Protein AF-A0AA35RDL4-F1 (afdb_monomer_lite)

Structure (mmCIF, N/CA/C/O backbone):
data_AF-A0AA35RDL4-F1
#
_entry.id   AF-A0AA35RDL4-F1
#
loop_
_atom_site.group_PDB
_atom_site.id
_atom_site.type_symbol
_atom_site.label_atom_id
_atom_site.label_alt_id
_atom_site.label_comp_id
_atom_site.label_asym_id
_atom_site.label_entity_id
_atom_site.label_seq_id
_atom_site.pdbx_PDB_ins_code
_atom_site.Cartn_x
_atom_site.Cartn_y
_atom_site.Cartn_z
_atom_site.occupancy
_atom_site.B_iso_or_equiv
_atom_site.auth_seq_id
_atom_site.auth_comp_id
_atom_site.auth_asym_id
_atom_site.auth_atom_id
_atom_site.pdbx_PDB_model_num
ATOM 1 N N . MET A 1 1 ? 29.443 -32.464 32.049 1.00 46.62 1 MET A N 1
ATOM 2 C CA . MET A 1 1 ? 29.591 -31.777 30.751 1.00 46.62 1 MET A CA 1
ATOM 3 C C . MET A 1 1 ? 29.000 -30.396 30.930 1.00 46.62 1 MET A C 1
ATOM 5 O O . MET A 1 1 ? 27.786 -30.256 30.957 1.00 46.62 1 MET A O 1
ATOM 9 N N . SER A 1 2 ? 29.869 -29.435 31.228 1.00 45.34 2 SER A N 1
ATOM 10 C CA . SER A 1 2 ? 29.522 -28.032 31.437 1.00 45.34 2 SER A CA 1
ATOM 11 C C . SER A 1 2 ? 29.107 -27.419 30.102 1.00 45.34 2 SER A C 1
ATOM 13 O O . SER A 1 2 ? 29.831 -27.572 29.121 1.00 45.34 2 SER A O 1
ATOM 15 N N . GLY A 1 3 ? 27.938 -26.786 30.059 1.00 47.56 3 GLY A N 1
ATOM 16 C CA . GLY A 1 3 ? 27.455 -26.039 28.904 1.00 47.56 3 GLY A CA 1
ATOM 17 C C . GLY A 1 3 ? 27.258 -24.585 29.302 1.00 47.56 3 GLY A C 1
ATOM 18 O O . GLY A 1 3 ? 26.270 -24.259 29.954 1.00 47.56 3 GLY A O 1
ATOM 19 N N . ASP A 1 4 ? 28.225 -23.749 28.940 1.00 42.53 4 ASP A N 1
ATOM 20 C CA . ASP A 1 4 ? 28.155 -22.292 28.995 1.00 42.53 4 ASP A CA 1
ATOM 21 C C . ASP A 1 4 ? 26.998 -21.788 28.118 1.00 42.53 4 ASP A C 1
ATOM 23 O O . ASP A 1 4 ? 26.968 -22.015 26.907 1.00 42.53 4 ASP A O 1
ATOM 27 N N . VAL A 1 5 ? 26.037 -21.091 28.729 1.00 51.12 5 VAL A N 1
ATOM 28 C CA . VAL A 1 5 ? 25.015 -20.326 28.008 1.00 51.12 5 VAL A CA 1
ATOM 29 C C . VAL A 1 5 ? 25.608 -18.952 27.726 1.00 51.12 5 VAL A C 1
ATOM 31 O O . VAL A 1 5 ? 25.698 -18.105 28.612 1.00 51.12 5 VAL A O 1
ATOM 34 N N . ALA A 1 6 ? 26.043 -18.753 26.483 1.00 47.12 6 ALA A N 1
ATOM 35 C CA . ALA A 1 6 ? 26.527 -17.472 25.997 1.00 47.12 6 ALA A CA 1
ATOM 36 C C . ALA A 1 6 ? 25.430 -16.400 26.134 1.00 47.12 6 ALA A C 1
ATOM 38 O O . ALA A 1 6 ? 24.366 -16.487 25.517 1.00 47.12 6 ALA A O 1
ATOM 39 N N . ALA A 1 7 ? 25.705 -15.386 26.951 1.00 46.41 7 ALA A N 1
ATOM 40 C CA . ALA A 1 7 ? 24.907 -14.175 27.043 1.00 46.41 7 ALA A CA 1
ATOM 41 C C . ALA A 1 7 ? 24.990 -13.406 25.713 1.00 46.41 7 ALA A C 1
ATOM 43 O O . ALA A 1 7 ? 26.078 -13.055 25.259 1.00 46.41 7 ALA A O 1
ATOM 44 N N . SER A 1 8 ? 23.840 -13.153 25.082 1.00 51.31 8 SER A N 1
ATOM 45 C CA . SER A 1 8 ? 23.750 -12.223 23.950 1.00 51.31 8 SER A CA 1
ATOM 46 C C . SER A 1 8 ? 23.868 -10.776 24.445 1.00 51.31 8 SER A C 1
ATOM 48 O O . SER A 1 8 ? 23.296 -10.458 25.492 1.00 51.31 8 SER A O 1
ATOM 50 N N . PRO A 1 9 ? 24.591 -9.899 23.726 1.00 44.22 9 PRO A N 1
ATOM 51 C CA . PRO A 1 9 ? 24.803 -8.523 24.147 1.00 44.22 9 PRO A CA 1
ATOM 52 C C . PRO A 1 9 ? 23.525 -7.695 23.976 1.00 44.22 9 PRO A C 1
ATOM 54 O O . PRO A 1 9 ? 22.796 -7.838 22.995 1.00 44.22 9 PRO A O 1
ATOM 57 N N . ALA A 1 10 ? 23.265 -6.837 24.961 1.00 46.94 10 ALA A N 1
ATOM 58 C CA . ALA A 1 10 ? 22.200 -5.849 24.927 1.00 46.94 10 ALA A CA 1
ATOM 59 C C . ALA A 1 10 ? 22.469 -4.834 23.806 1.00 46.94 10 ALA A C 1
ATOM 61 O O . ALA A 1 10 ? 23.533 -4.219 23.768 1.00 46.94 10 ALA A O 1
ATOM 62 N N . GLU A 1 11 ? 21.513 -4.671 22.894 1.00 47.84 11 GLU A N 1
ATOM 63 C CA . GLU A 1 11 ? 21.528 -3.577 21.926 1.00 47.84 11 GLU A CA 1
ATOM 64 C C . GLU A 1 11 ? 21.117 -2.282 22.639 1.00 47.84 11 GLU A C 1
ATOM 66 O O . GLU A 1 11 ? 19.964 -2.116 23.048 1.00 47.84 11 GLU A O 1
ATOM 71 N N . ASP A 1 12 ? 22.080 -1.376 22.806 1.00 45.50 12 ASP A N 1
ATOM 72 C CA . ASP A 1 12 ? 21.865 -0.007 23.268 1.00 45.50 12 ASP A CA 1
ATOM 73 C C . ASP A 1 12 ? 20.993 0.752 22.253 1.00 45.50 12 ASP A C 1
ATOM 75 O O . ASP A 1 12 ? 21.437 1.130 21.168 1.00 45.50 12 ASP A O 1
ATOM 79 N N . GLN A 1 13 ? 19.727 0.993 22.603 1.00 46.44 13 GLN A N 1
ATOM 80 C CA . GLN A 1 13 ? 18.902 1.973 21.899 1.00 46.44 13 GLN A CA 1
ATOM 81 C C . GLN A 1 13 ? 19.314 3.379 22.342 1.00 46.44 13 GLN A C 1
ATOM 83 O O . GLN A 1 13 ? 18.980 3.814 23.447 1.00 46.44 13 GLN A O 1
ATOM 88 N N . GLU A 1 14 ? 20.000 4.116 21.468 1.00 49.41 14 GLU A N 1
ATOM 89 C CA . GLU A 1 14 ? 20.221 5.546 21.675 1.00 49.41 14 GLU A CA 1
ATOM 90 C C . GLU A 1 14 ? 18.873 6.299 21.721 1.00 49.41 14 GLU A C 1
ATOM 92 O O . GLU A 1 14 ? 18.032 6.146 20.826 1.00 49.41 14 GLU A O 1
ATOM 97 N N . PRO A 1 15 ? 18.621 7.136 22.745 1.00 44.09 15 PRO A N 1
ATOM 98 C CA . PRO A 1 15 ? 17.391 7.907 22.821 1.00 44.09 15 PRO A CA 1
ATOM 99 C C . PRO A 1 15 ? 17.392 9.042 21.788 1.00 44.09 15 PRO A C 1
ATOM 101 O O . PRO A 1 15 ? 18.230 9.942 21.822 1.00 44.09 15 PRO A O 1
ATOM 104 N N . PHE A 1 16 ? 16.392 9.034 20.903 1.00 47.38 16 PHE A N 1
ATOM 105 C CA . PHE A 1 16 ? 16.162 10.087 19.909 1.00 47.38 16 PHE A CA 1
ATOM 106 C C . PHE A 1 16 ? 16.107 11.496 20.540 1.00 47.38 16 PHE A C 1
ATOM 108 O O . PHE A 1 16 ? 15.493 11.678 21.602 1.00 47.38 16 PHE A O 1
ATOM 115 N N . PRO A 1 17 ? 16.676 12.527 19.882 1.00 45.94 17 PRO A N 1
ATOM 116 C CA . PRO A 1 17 ? 16.721 13.875 20.430 1.00 45.94 17 PRO A CA 1
ATOM 117 C C . PRO A 1 17 ? 15.312 14.466 20.587 1.00 45.94 17 PRO A C 1
ATOM 119 O O . PRO A 1 17 ? 14.513 14.538 19.651 1.00 45.94 17 PRO A O 1
ATOM 122 N N . LYS A 1 18 ? 15.013 14.913 21.811 1.00 50.94 18 LYS A N 1
ATOM 123 C CA . LYS A 1 18 ? 13.767 15.592 22.187 1.00 50.94 18 LYS A CA 1
ATOM 124 C C . LYS A 1 18 ? 13.643 16.909 21.410 1.00 50.94 18 LYS A C 1
ATOM 126 O O . LYS A 1 18 ? 14.492 17.787 21.551 1.00 50.94 18 LYS A O 1
ATOM 131 N N . ARG A 1 19 ? 12.561 17.087 20.638 1.00 54.09 19 ARG A N 1
ATOM 132 C CA . ARG A 1 19 ? 12.201 18.401 20.071 1.00 54.09 19 ARG A CA 1
ATOM 133 C C . ARG A 1 19 ? 12.018 19.412 21.206 1.00 54.09 19 ARG A C 1
ATOM 135 O O . ARG A 1 19 ? 11.283 19.170 22.162 1.00 54.09 19 ARG A O 1
ATOM 142 N N . GLN A 1 20 ? 12.699 20.542 21.065 1.00 36.91 20 GLN A N 1
ATOM 143 C CA . GLN A 1 20 ? 12.705 21.668 21.989 1.00 36.91 20 GLN A CA 1
ATOM 144 C C . GLN A 1 20 ? 11.286 22.247 22.124 1.00 36.91 20 GLN A C 1
ATOM 146 O O . GLN A 1 20 ? 10.667 22.643 21.135 1.00 36.91 20 GLN A O 1
ATOM 151 N N . LYS A 1 21 ? 10.748 22.260 23.348 1.00 46.06 21 LYS A N 1
ATOM 152 C CA . LYS A 1 21 ? 9.443 22.851 23.658 1.00 46.06 21 LYS A CA 1
ATOM 153 C C . LYS A 1 21 ? 9.635 24.338 23.942 1.00 46.06 21 LYS A C 1
ATOM 155 O O . LYS A 1 21 ? 10.179 24.699 24.981 1.00 46.06 21 LYS A O 1
ATOM 160 N N . LEU A 1 22 ? 9.195 25.189 23.019 1.00 34.94 22 LEU A N 1
ATOM 161 C CA . LEU A 1 22 ? 9.003 26.611 23.279 1.00 34.94 22 LEU A CA 1
ATOM 162 C C . LEU A 1 22 ? 7.563 26.801 23.766 1.00 34.94 22 LEU A C 1
ATOM 164 O O . LEU A 1 22 ? 6.632 26.468 23.038 1.00 34.94 22 LEU A O 1
ATOM 168 N N . CYS A 1 23 ? 7.416 27.217 25.024 1.00 32.53 23 CYS A N 1
ATOM 169 C CA . CYS A 1 23 ? 6.428 28.168 25.553 1.00 32.53 23 CYS A CA 1
ATOM 170 C C . CYS A 1 23 ? 6.358 28.009 27.079 1.00 32.53 23 CYS A C 1
ATOM 172 O O . CYS A 1 23 ? 6.111 26.934 27.624 1.00 32.53 23 CYS A O 1
ATOM 174 N N . SER A 1 24 ? 6.659 29.119 27.736 1.00 36.03 24 SER A N 1
ATOM 175 C CA . SER A 1 24 ? 6.847 29.349 29.161 1.00 36.03 24 SER A CA 1
ATOM 176 C C . SER A 1 24 ? 5.541 29.397 29.962 1.00 36.03 24 SER A C 1
ATOM 178 O O . SER A 1 24 ? 4.609 30.075 29.551 1.00 36.03 24 SER A O 1
ATOM 180 N N . GLY A 1 25 ? 5.563 28.770 31.145 1.00 31.67 25 GLY A N 1
ATOM 181 C CA . GLY A 1 25 ? 5.053 29.293 32.426 1.00 31.67 25 GLY A CA 1
ATOM 182 C C . GLY A 1 25 ? 3.551 29.559 32.612 1.00 31.67 25 GLY A C 1
ATOM 183 O O . GLY A 1 25 ? 3.006 30.485 32.026 1.00 31.67 25 GLY A O 1
ATOM 184 N N . GLY A 1 26 ? 2.934 28.859 33.576 1.00 29.92 26 GLY A N 1
ATOM 185 C CA . GLY A 1 26 ? 1.653 29.274 34.166 1.00 29.92 26 GLY A CA 1
ATOM 186 C C . GLY A 1 26 ? 0.958 28.246 35.071 1.00 29.92 26 GLY A C 1
ATOM 187 O O . GLY A 1 26 ? 0.033 27.598 34.611 1.00 29.92 26 GLY A O 1
ATOM 188 N N . LYS A 1 27 ? 1.447 28.137 36.318 1.00 29.45 27 LYS A N 1
ATOM 189 C CA . LYS A 1 27 ? 0.859 27.696 37.615 1.00 29.45 27 LYS A CA 1
ATOM 190 C C . LYS A 1 27 ? -0.255 26.623 37.719 1.00 29.45 27 LYS A C 1
ATOM 192 O O . LYS A 1 27 ? -1.304 26.70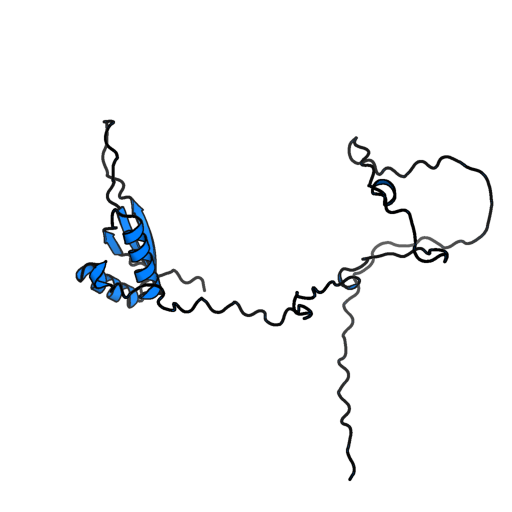4 37.094 1.00 29.45 27 LYS A O 1
ATOM 197 N N . GLU A 1 28 ? -0.014 25.709 38.668 1.00 31.28 28 GLU A N 1
ATOM 198 C CA . GLU A 1 28 ? -0.971 24.846 39.383 1.00 31.28 28 GLU A CA 1
ATOM 199 C C . GLU A 1 28 ? -2.065 25.645 40.114 1.00 31.28 28 GLU A C 1
ATOM 201 O O . GLU A 1 28 ? -1.800 26.766 40.539 1.00 31.28 28 GLU A O 1
ATOM 206 N N . GLU A 1 29 ? -3.235 25.028 40.327 1.00 29.98 29 GLU A N 1
ATOM 207 C CA . GLU A 1 29 ? -4.000 25.051 41.589 1.00 29.98 29 GLU A CA 1
ATOM 208 C C . GLU A 1 29 ? -5.095 23.967 41.566 1.00 29.98 29 GLU A C 1
ATOM 210 O O . GLU A 1 29 ? -5.563 23.529 40.513 1.00 29.98 29 GLU A O 1
ATOM 215 N N . ALA A 1 30 ? -5.431 23.489 42.760 1.00 28.84 30 ALA A N 1
ATOM 216 C CA . ALA A 1 30 ? -6.210 22.296 43.039 1.00 28.84 30 ALA A CA 1
ATOM 217 C C . ALA A 1 30 ? -7.667 22.601 43.446 1.00 28.84 30 ALA A C 1
ATOM 219 O O . ALA A 1 30 ? -7.997 23.702 43.869 1.00 28.84 30 ALA A O 1
ATOM 220 N N . ALA A 1 31 ? -8.460 21.523 43.461 1.00 28.52 31 ALA A N 1
ATOM 221 C CA . ALA A 1 31 ? -9.513 21.209 44.434 1.00 28.52 31 ALA A CA 1
ATOM 222 C C . ALA A 1 31 ? -11.010 21.443 44.082 1.00 28.52 31 ALA A C 1
ATOM 224 O O . ALA A 1 31 ? -11.508 22.552 43.939 1.00 28.52 31 ALA A O 1
ATOM 225 N N . THR A 1 32 ? -11.731 20.321 44.227 1.00 25.27 32 THR A N 1
ATOM 226 C CA . THR A 1 32 ? -13.053 20.120 44.866 1.00 25.27 32 THR A CA 1
ATOM 227 C C . THR A 1 32 ? -14.379 20.266 44.105 1.00 25.27 32 THR A C 1
ATOM 229 O O . THR A 1 32 ? -14.603 21.108 43.248 1.00 25.27 32 THR A O 1
ATOM 232 N N . SER A 1 33 ? -15.259 19.352 44.522 1.00 36.41 33 SER A N 1
ATOM 233 C CA . SER A 1 33 ? -16.613 18.976 44.122 1.00 36.41 33 SER A CA 1
ATOM 234 C C . SER A 1 33 ? -17.686 20.066 44.147 1.00 36.41 33 SER A C 1
ATOM 236 O O . SER A 1 33 ? -17.735 20.875 45.070 1.00 36.41 33 SER A O 1
ATOM 238 N N . GLY A 1 34 ? -18.679 19.915 43.267 1.00 29.48 34 GLY A N 1
ATOM 239 C CA . GLY A 1 34 ? -20.001 20.519 43.419 1.00 29.48 34 GLY A CA 1
ATOM 240 C C . GLY A 1 34 ? -20.999 19.947 42.413 1.00 29.48 34 GLY A C 1
ATOM 241 O O . GLY A 1 34 ? -20.799 20.051 41.209 1.00 29.48 34 GLY A O 1
ATOM 242 N N . ALA A 1 35 ? -22.065 19.326 42.913 1.00 33.22 35 ALA A N 1
ATOM 243 C CA . ALA A 1 35 ? -23.210 18.882 42.128 1.00 33.22 35 ALA A CA 1
ATOM 244 C C . ALA A 1 35 ? -24.147 20.059 41.812 1.00 33.22 35 ALA A C 1
ATOM 246 O O . ALA A 1 35 ? -24.528 20.778 42.736 1.00 33.22 35 ALA A O 1
ATOM 247 N N . ARG A 1 36 ? -24.597 20.199 40.555 1.00 33.25 36 ARG A N 1
ATOM 248 C CA . ARG A 1 36 ? -25.951 20.680 40.217 1.00 33.25 36 ARG A CA 1
ATOM 249 C C . ARG A 1 36 ? -26.265 20.597 38.718 1.00 33.25 36 ARG A C 1
ATOM 251 O O . ARG A 1 36 ? -25.486 21.070 37.906 1.00 33.25 36 ARG A O 1
ATOM 258 N N . THR A 1 37 ? -27.470 20.082 38.469 1.00 27.81 37 THR A N 1
ATOM 259 C CA . THR A 1 37 ? -28.476 20.467 37.462 1.00 27.81 37 THR A CA 1
ATOM 260 C C . THR A 1 37 ? -28.126 20.413 35.975 1.00 27.81 37 THR A C 1
ATOM 262 O O . THR A 1 37 ? -27.171 21.012 35.500 1.00 27.81 37 THR A O 1
ATOM 265 N N . GLU A 1 38 ? -29.013 19.735 35.245 1.00 45.94 38 GLU A N 1
ATOM 266 C CA . GLU A 1 38 ? -29.121 19.724 33.791 1.00 45.94 38 GLU A CA 1
ATOM 267 C C . GLU A 1 38 ? -29.091 21.137 33.199 1.00 45.94 38 GLU A C 1
ATOM 269 O O . GLU A 1 38 ? -30.021 21.920 33.373 1.00 45.94 38 GLU A O 1
ATOM 274 N N . GLU A 1 39 ? -28.035 21.424 32.447 1.00 33.00 39 GLU A N 1
ATOM 275 C CA . GLU A 1 39 ? -27.981 22.505 31.475 1.00 33.00 39 GLU A CA 1
ATOM 276 C C . GLU A 1 39 ? -27.521 21.899 30.147 1.00 33.00 39 GLU A C 1
ATOM 278 O O . GLU A 1 39 ? -26.559 21.131 30.060 1.00 33.00 39 GLU A O 1
ATOM 283 N N . LYS A 1 40 ? -28.292 22.206 29.108 1.00 41.41 40 LYS A N 1
ATOM 284 C CA . LYS A 1 40 ? -28.170 21.726 27.735 1.00 41.41 40 LYS A CA 1
ATOM 285 C C . LYS A 1 40 ? -26.838 22.217 27.149 1.00 41.41 40 LYS A C 1
ATOM 287 O O . LYS A 1 40 ? -26.754 23.329 26.643 1.00 41.41 40 LYS A O 1
ATOM 292 N N . GLY A 1 41 ? -25.796 21.395 27.275 1.00 31.34 41 GLY A N 1
ATOM 293 C CA . GLY A 1 41 ? -24.427 21.723 26.879 1.00 31.34 41 GLY A CA 1
ATOM 294 C C . GLY A 1 41 ? -24.263 21.836 25.367 1.00 31.34 41 GLY A C 1
ATOM 295 O O . GLY A 1 41 ? -24.185 20.831 24.659 1.00 31.34 41 GLY A O 1
ATOM 296 N N . ASP A 1 42 ? -24.206 23.078 24.901 1.00 39.00 42 ASP A N 1
ATOM 297 C CA . ASP A 1 42 ? -23.785 23.468 23.563 1.00 39.00 42 ASP A CA 1
ATOM 298 C C . ASP A 1 42 ? -22.337 23.001 23.320 1.00 39.00 42 ASP A C 1
ATOM 300 O O . ASP A 1 42 ? -21.425 23.256 24.109 1.00 39.00 42 ASP A O 1
ATOM 304 N N . THR A 1 43 ? -22.128 22.243 22.247 1.00 48.81 43 THR A N 1
ATOM 305 C CA . THR A 1 43 ? -20.814 21.711 21.858 1.00 48.81 43 THR A CA 1
ATOM 306 C C . THR A 1 43 ? -19.903 22.837 21.359 1.00 48.81 43 THR A C 1
ATOM 308 O O . THR A 1 43 ? -20.399 23.714 20.649 1.00 48.81 43 THR A O 1
ATOM 311 N N . PRO A 1 44 ? -18.574 22.813 21.600 1.00 44.47 44 PRO A N 1
ATOM 312 C CA . PRO A 1 44 ? -17.668 23.802 21.025 1.00 44.47 44 PRO A CA 1
ATOM 313 C C . PRO A 1 44 ? -17.542 23.562 19.515 1.00 44.47 44 PRO A C 1
ATOM 315 O O . PRO A 1 44 ? -16.696 22.808 19.040 1.00 44.47 44 PRO A O 1
ATOM 318 N N . SER A 1 45 ? -18.424 24.200 18.749 1.00 46.66 45 SER A N 1
ATOM 319 C CA . SER A 1 45 ? -18.334 24.287 17.299 1.00 46.66 45 SER A CA 1
ATOM 320 C C . SER A 1 45 ? -17.150 25.188 16.953 1.00 46.66 45 SER A C 1
ATOM 322 O O . SER A 1 45 ? -17.245 26.413 17.029 1.00 46.66 45 SER A O 1
ATOM 324 N N . THR A 1 46 ? -16.010 24.601 16.588 1.00 47.84 46 THR A N 1
ATOM 325 C CA . THR A 1 46 ? -14.911 25.352 15.971 1.00 47.84 46 THR A CA 1
ATOM 326 C C . THR A 1 46 ? -15.382 25.843 14.601 1.00 47.84 46 THR A C 1
ATOM 328 O O . THR A 1 46 ? -15.411 25.097 13.627 1.00 47.84 46 THR A O 1
ATOM 331 N N . MET A 1 47 ? -15.818 27.102 14.551 1.00 48.06 47 MET A N 1
ATOM 332 C CA . MET A 1 47 ? -16.295 27.781 13.348 1.00 48.06 47 MET A CA 1
ATOM 333 C C . MET A 1 47 ? -15.141 28.002 12.361 1.00 48.06 47 MET A C 1
ATOM 335 O O . MET A 1 47 ? -14.337 28.917 12.524 1.00 48.06 47 MET A O 1
ATOM 339 N N . LEU A 1 48 ? -15.098 27.199 11.300 1.00 52.41 48 LEU A N 1
ATOM 340 C CA . LEU A 1 48 ? -14.373 27.491 10.064 1.00 52.41 48 LEU A CA 1
ATOM 341 C C . LEU A 1 48 ? -15.411 27.565 8.937 1.00 52.41 48 LEU A C 1
ATOM 343 O O . LEU A 1 48 ? -15.845 26.547 8.415 1.00 52.41 48 LEU A O 1
ATOM 347 N N . GLY A 1 49 ? -15.846 28.786 8.605 1.00 47.72 49 GLY A N 1
ATOM 348 C CA . GLY A 1 49 ? -16.617 29.076 7.390 1.00 47.72 49 GLY A CA 1
ATOM 349 C C . GLY A 1 49 ? -18.024 28.470 7.308 1.00 47.72 49 GLY A C 1
ATOM 350 O O . GLY A 1 49 ? -18.278 27.643 6.443 1.00 47.72 49 GLY A O 1
ATOM 351 N N . GLY A 1 50 ? -18.957 28.924 8.154 1.00 51.91 50 GLY A N 1
ATOM 352 C CA . GLY A 1 50 ? -20.408 28.901 7.875 1.00 51.91 50 GLY A CA 1
ATOM 353 C C . GLY A 1 50 ? -21.123 27.544 7.772 1.00 51.91 50 GLY A C 1
ATOM 354 O O . GLY A 1 50 ? -22.348 27.523 7.695 1.00 51.91 50 GLY A O 1
ATOM 355 N N . LEU A 1 51 ? -20.410 26.421 7.818 1.00 51.34 51 LEU A N 1
ATOM 356 C CA . LEU A 1 51 ? -20.982 25.081 7.879 1.00 51.34 51 LEU A CA 1
ATOM 357 C C . LEU A 1 51 ? -20.630 24.461 9.229 1.00 51.34 51 LEU A C 1
ATOM 359 O O . LEU A 1 51 ? -19.468 24.193 9.530 1.00 51.34 51 LEU A O 1
ATOM 363 N N . VAL A 1 52 ? -21.650 24.219 10.052 1.00 58.94 52 VAL A N 1
ATOM 364 C CA . VAL A 1 52 ? -21.516 23.370 11.238 1.00 58.94 52 VAL A CA 1
ATOM 365 C C . VAL A 1 52 ? -21.362 21.935 10.737 1.00 58.94 52 VAL A C 1
ATOM 367 O O . VAL A 1 52 ? -22.347 21.225 10.534 1.00 58.94 52 VAL A O 1
ATOM 370 N N . CYS A 1 53 ? -20.125 21.504 10.499 1.00 55.06 53 CYS A N 1
ATOM 371 C CA . CYS A 1 53 ? -19.829 20.094 10.279 1.00 55.06 53 CYS A CA 1
ATOM 372 C C . CYS A 1 53 ? -20.001 19.369 11.613 1.00 55.06 53 CYS A C 1
ATOM 374 O O . CYS A 1 53 ? -19.081 19.285 12.424 1.00 55.06 53 CYS A O 1
ATOM 376 N N . LYS A 1 54 ? -21.214 18.868 11.859 1.00 76.62 54 LYS A N 1
ATOM 377 C CA . LYS A 1 54 ? -21.445 17.890 12.920 1.00 76.62 54 LYS A CA 1
ATOM 378 C C . LYS A 1 54 ? -20.565 16.679 12.616 1.00 76.62 54 LYS A C 1
ATOM 380 O O . LYS A 1 54 ? -20.768 16.002 11.612 1.00 76.62 54 LYS A O 1
ATOM 385 N N . PHE A 1 55 ? -19.572 16.436 13.461 1.00 84.81 55 PHE A N 1
ATOM 386 C CA . PHE A 1 55 ? -18.817 15.191 13.423 1.00 84.81 55 PHE A CA 1
ATOM 387 C C . PHE A 1 55 ? -19.756 14.039 13.789 1.00 84.81 55 PHE A C 1
ATOM 389 O O . PHE A 1 55 ? -20.515 14.155 14.754 1.00 84.81 55 PHE A O 1
ATOM 396 N N . LEU A 1 56 ? -19.713 12.953 13.015 1.00 93.94 56 LEU A N 1
ATOM 397 C CA . LEU A 1 56 ? -20.499 11.752 13.291 1.00 93.94 56 LEU A CA 1
ATOM 398 C C . LEU A 1 56 ? -20.061 11.141 14.622 1.00 93.94 56 LEU A C 1
ATOM 400 O O . LEU A 1 56 ? -18.867 10.941 14.857 1.00 93.94 56 LEU A O 1
ATOM 404 N N . LYS A 1 57 ? -21.032 10.843 15.481 1.00 94.38 57 LYS A N 1
ATOM 405 C CA . LYS A 1 57 ? -20.830 10.089 16.718 1.00 94.38 57 LYS A CA 1
ATOM 406 C C . LYS A 1 57 ? -21.111 8.608 16.470 1.00 94.38 57 LYS A C 1
ATOM 408 O O . LYS A 1 57 ? -21.846 8.250 15.557 1.00 94.38 57 LYS A O 1
ATOM 413 N N . GLU A 1 58 ? -20.577 7.742 17.327 1.00 96.25 58 GLU A N 1
ATOM 414 C CA . GLU A 1 58 ? -20.826 6.290 17.296 1.00 96.25 58 GLU A CA 1
ATOM 415 C C . GLU A 1 58 ? -22.328 5.946 17.314 1.00 96.25 58 GLU A C 1
ATOM 417 O O . GLU A 1 58 ? -22.790 5.108 16.538 1.00 96.25 58 GLU A O 1
ATOM 422 N N . ALA A 1 59 ? -23.111 6.679 18.114 1.00 95.50 59 ALA A N 1
ATOM 423 C CA . ALA A 1 59 ? -24.561 6.518 18.187 1.00 95.50 59 ALA A CA 1
ATOM 424 C C . ALA A 1 59 ? -25.278 6.829 16.859 1.00 95.50 59 ALA A C 1
ATOM 426 O O . ALA A 1 59 ? -26.269 6.174 16.542 1.00 95.50 59 ALA A O 1
ATOM 427 N N . ASP A 1 60 ? -24.764 7.769 16.053 1.00 95.94 60 ASP A N 1
ATOM 428 C CA . ASP A 1 60 ? -25.361 8.131 14.757 1.00 95.94 60 ASP A CA 1
ATOM 429 C C . ASP A 1 60 ? -25.237 6.988 13.729 1.00 95.94 60 ASP A C 1
ATOM 431 O O . ASP A 1 60 ? -25.990 6.941 12.758 1.00 95.94 60 ASP A O 1
ATOM 435 N N . VAL A 1 61 ? -24.302 6.053 13.949 1.00 95.88 61 VAL A N 1
ATOM 436 C CA . VAL A 1 61 ? -24.073 4.858 13.117 1.00 95.88 61 VAL A CA 1
ATOM 437 C C . VAL A 1 61 ? -24.458 3.551 13.824 1.00 95.88 61 VAL A C 1
ATOM 439 O O . VAL A 1 61 ? -24.107 2.468 13.361 1.00 95.88 61 VAL A O 1
ATOM 442 N N . GLY A 1 62 ? -25.201 3.635 14.934 1.00 97.25 62 GLY A N 1
ATOM 443 C CA . GLY A 1 62 ? -25.763 2.476 15.635 1.00 97.25 62 GLY A CA 1
ATOM 444 C C . GLY A 1 62 ? -24.806 1.731 16.573 1.00 97.25 62 GLY A C 1
ATOM 445 O O . GLY A 1 62 ? -25.151 0.654 17.055 1.00 97.25 62 GLY A O 1
ATOM 446 N N . ILE A 1 63 ? -23.630 2.283 16.874 1.00 97.62 63 ILE A N 1
ATOM 447 C CA . ILE A 1 63 ? -22.686 1.705 17.840 1.00 97.62 63 ILE A CA 1
ATOM 448 C C . ILE A 1 63 ? -23.036 2.271 19.224 1.00 97.62 63 ILE A C 1
ATOM 450 O O . ILE A 1 63 ? -22.731 3.424 19.521 1.00 97.62 63 ILE A O 1
ATOM 454 N N . THR A 1 64 ? -23.752 1.491 20.038 1.00 97.06 64 THR A N 1
ATOM 455 C CA . THR A 1 64 ? -24.370 1.974 21.294 1.00 97.06 64 THR A CA 1
ATOM 456 C C . THR A 1 64 ? -24.077 1.116 22.522 1.00 97.06 64 THR A C 1
ATOM 458 O O . THR A 1 64 ? -24.170 1.622 23.637 1.00 97.06 64 THR A O 1
ATOM 461 N N . GLU A 1 65 ? -23.678 -0.143 22.337 1.00 96.94 65 GLU A N 1
ATOM 462 C CA . GLU A 1 65 ? -23.573 -1.112 23.428 1.00 96.94 65 GLU A CA 1
ATOM 463 C C . GLU A 1 65 ? -22.135 -1.551 23.710 1.00 96.94 65 GLU A C 1
ATOM 465 O O . GLU A 1 65 ? -21.295 -1.646 22.812 1.00 96.94 65 GLU A O 1
ATOM 470 N N . TYR A 1 66 ? -21.876 -1.887 24.974 1.00 97.38 66 TYR A N 1
ATOM 471 C CA . TYR A 1 66 ? -20.600 -2.420 25.447 1.00 97.38 66 TYR A CA 1
ATOM 472 C C . TYR A 1 66 ? -20.743 -3.882 25.876 1.00 97.38 66 TYR A C 1
ATOM 474 O O . TYR A 1 66 ? -21.762 -4.293 26.423 1.00 97.38 66 TYR A O 1
ATOM 482 N N . VAL A 1 67 ? -19.681 -4.669 25.689 1.00 97.56 67 VAL A N 1
ATOM 483 C CA . VAL A 1 67 ? -19.633 -6.061 26.176 1.00 97.56 67 VAL A CA 1
ATOM 484 C C . VAL A 1 67 ? -19.342 -6.126 27.684 1.00 97.56 67 VAL A C 1
ATOM 486 O O . VAL A 1 67 ? -19.813 -7.030 28.368 1.00 97.56 67 VAL A O 1
ATOM 489 N N . SER A 1 68 ? -18.558 -5.180 28.215 1.00 96.94 68 SER A N 1
ATOM 490 C CA . SER A 1 68 ? -18.154 -5.138 29.628 1.00 96.94 68 SER A CA 1
ATOM 491 C C . SER A 1 68 ? -18.999 -4.130 30.417 1.00 96.94 68 SER A C 1
ATOM 493 O O . SER A 1 68 ? -19.161 -3.007 29.946 1.00 96.94 68 SER A O 1
ATOM 495 N N . PRO A 1 69 ? -19.471 -4.465 31.634 1.00 95.69 69 PRO A N 1
ATOM 496 C CA . PRO A 1 69 ? -20.226 -3.546 32.492 1.00 95.69 69 PRO A CA 1
ATOM 497 C C . PRO A 1 69 ? -19.335 -2.602 33.325 1.00 95.69 69 PRO A C 1
ATOM 499 O O . PRO A 1 69 ? -19.835 -1.875 34.182 1.00 95.69 69 PRO A O 1
ATOM 502 N N . GLN A 1 70 ? -18.011 -2.653 33.158 1.00 97.31 70 GLN A N 1
ATOM 503 C CA . GLN A 1 70 ? -17.077 -1.840 33.941 1.00 97.31 70 GLN A CA 1
ATOM 504 C C . GLN A 1 70 ? -17.125 -0.357 33.531 1.00 97.31 70 GLN A C 1
ATOM 506 O O . GLN A 1 70 ? -17.343 -0.059 32.355 1.00 97.31 70 GLN A O 1
ATOM 511 N N . PRO A 1 71 ? -16.878 0.584 34.464 1.00 96.31 71 PRO A N 1
ATOM 512 C CA . PRO A 1 71 ? -16.813 2.001 34.128 1.00 96.31 71 PRO A CA 1
ATOM 513 C C . PRO A 1 71 ? -15.660 2.283 33.157 1.00 96.31 71 PRO A C 1
ATOM 515 O O . PRO A 1 71 ? -14.556 1.754 33.302 1.00 96.31 71 PRO A O 1
ATOM 518 N N . GLY A 1 72 ? -15.922 3.145 32.175 1.00 95.75 72 GLY A N 1
ATOM 519 C CA . GLY A 1 72 ? -14.909 3.619 31.239 1.00 95.75 72 GLY A CA 1
ATOM 520 C C . GLY A 1 72 ? -13.913 4.585 31.884 1.00 95.75 72 GLY A C 1
ATOM 521 O O . GLY A 1 72 ? -14.115 5.100 32.985 1.00 95.75 72 GLY A O 1
ATOM 522 N N . PHE A 1 73 ? -12.838 4.865 31.159 1.00 97.12 73 PHE A N 1
ATOM 523 C CA . PHE A 1 73 ? -11.842 5.865 31.524 1.00 97.12 73 PHE A CA 1
ATOM 524 C C . PHE A 1 73 ? -11.384 6.620 30.275 1.00 97.12 73 PHE A C 1
ATOM 526 O O . PHE A 1 73 ? -11.590 6.173 29.146 1.00 97.12 73 PHE A O 1
ATOM 533 N N . PHE A 1 74 ? -10.758 7.777 30.477 1.00 97.19 74 PHE A N 1
ATOM 534 C CA . PHE A 1 74 ? -10.249 8.591 29.380 1.00 97.19 74 PHE A CA 1
ATOM 535 C C . PHE A 1 74 ? -8.852 8.138 28.964 1.00 97.19 74 PHE A C 1
ATOM 537 O O . PHE A 1 74 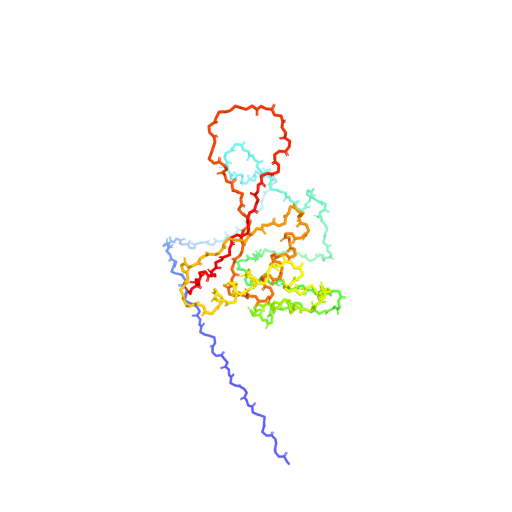? -7.966 7.965 29.801 1.00 97.19 74 PHE A O 1
ATOM 544 N N . ALA A 1 75 ? -8.646 8.001 27.658 1.00 95.12 75 ALA A N 1
ATOM 545 C CA . ALA A 1 75 ? -7.356 7.674 27.074 1.00 95.12 75 ALA A CA 1
ATOM 546 C C . ALA A 1 75 ? -7.156 8.424 25.756 1.00 95.12 75 ALA A C 1
ATOM 548 O O . ALA A 1 75 ? -8.111 8.706 25.032 1.00 95.12 75 ALA A O 1
ATOM 549 N N . ILE A 1 76 ? -5.898 8.718 25.431 1.00 96.69 76 ILE A N 1
ATOM 550 C CA . ILE A 1 76 ? -5.510 9.251 24.125 1.00 96.69 76 ILE A CA 1
ATOM 551 C C . ILE A 1 76 ? -5.075 8.068 23.262 1.00 96.69 76 ILE A C 1
ATOM 553 O O . ILE A 1 76 ? -4.087 7.403 23.567 1.00 96.69 76 ILE A O 1
ATOM 557 N N . LEU A 1 77 ? -5.808 7.806 22.181 1.00 96.12 77 LEU A N 1
ATOM 558 C CA . LEU A 1 77 ? -5.478 6.760 21.214 1.00 96.12 77 LEU A CA 1
ATOM 559 C C . LEU A 1 77 ? -4.769 7.374 19.994 1.00 96.12 77 LEU A C 1
ATOM 561 O O . LEU A 1 77 ? -5.170 8.433 19.518 1.00 96.12 77 LEU A O 1
ATOM 565 N N . LYS A 1 78 ? -3.744 6.691 19.462 1.00 94.88 78 LYS A N 1
ATOM 566 C CA . LYS A 1 78 ? -2.951 7.113 18.282 1.00 94.88 78 LYS A CA 1
ATOM 567 C C . LYS A 1 78 ? -2.190 8.444 18.460 1.00 94.88 78 LYS A C 1
ATOM 569 O O . LYS A 1 78 ? -2.135 9.249 17.534 1.00 94.88 78 LYS A O 1
ATOM 574 N N . GLN A 1 79 ? -1.568 8.677 19.623 1.00 97.25 79 GLN A N 1
ATOM 575 C CA . GLN A 1 79 ? -0.752 9.882 19.860 1.00 97.25 79 GLN A CA 1
ATOM 576 C C . GLN A 1 79 ? 0.497 9.938 18.959 1.00 97.25 79 GLN A C 1
ATOM 578 O O . GLN A 1 79 ? 0.873 11.007 18.475 1.00 97.25 79 GLN A O 1
ATOM 583 N N . ARG A 1 80 ? 1.144 8.795 18.721 1.00 96.56 80 ARG A N 1
ATOM 584 C CA . ARG A 1 80 ? 2.224 8.613 17.744 1.00 96.56 80 ARG A CA 1
ATOM 585 C C . ARG A 1 80 ? 1.840 7.509 16.768 1.00 96.56 80 ARG A C 1
ATOM 587 O O . ARG A 1 80 ? 1.132 6.572 17.130 1.00 96.56 80 ARG A O 1
ATOM 594 N N . TYR A 1 81 ? 2.378 7.563 15.549 1.00 96.31 81 TYR A N 1
ATOM 595 C CA . TYR A 1 81 ? 2.153 6.513 14.546 1.00 96.31 81 TYR A CA 1
ATOM 596 C C . TYR A 1 81 ? 2.587 5.125 15.049 1.00 96.31 81 TYR A C 1
ATOM 598 O O . TYR A 1 81 ? 1.963 4.121 14.728 1.00 96.31 81 TYR A O 1
ATOM 606 N N . SER A 1 82 ? 3.632 5.070 15.880 1.00 96.31 82 SER A N 1
ATOM 607 C CA . SER A 1 82 ? 4.163 3.828 16.439 1.00 96.31 82 SER A CA 1
ATOM 608 C C . SER A 1 82 ? 3.292 3.233 17.545 1.00 96.31 82 SER A C 1
ATOM 610 O O . SER A 1 82 ? 3.486 2.072 17.890 1.00 96.31 82 SER A O 1
ATOM 612 N N . ASP A 1 83 ? 2.343 3.994 18.103 1.00 96.19 83 ASP A N 1
ATOM 613 C CA . ASP A 1 83 ? 1.448 3.498 19.155 1.00 96.19 83 ASP A CA 1
ATOM 614 C C . ASP A 1 83 ? 0.360 2.568 18.584 1.00 96.19 83 ASP A C 1
ATOM 616 O O . ASP A 1 83 ? -0.261 1.813 19.329 1.00 96.19 83 ASP A O 1
ATOM 620 N N . PHE A 1 84 ? 0.122 2.599 17.266 1.00 96.75 84 PHE A N 1
ATOM 621 C CA . PHE A 1 84 ? -0.872 1.759 16.599 1.00 96.75 84 PHE A CA 1
ATOM 622 C C . PHE A 1 84 ? -0.348 1.232 15.257 1.00 96.75 84 PHE A C 1
ATOM 624 O O . PHE A 1 84 ? -0.522 1.860 14.212 1.00 96.75 84 PHE A O 1
ATOM 631 N N . LEU A 1 85 ? 0.281 0.054 15.280 1.00 96.12 85 LEU A N 1
ATOM 632 C CA . LEU A 1 85 ? 0.792 -0.623 14.087 1.00 96.12 85 LEU A CA 1
ATOM 633 C C . LEU A 1 85 ? -0.094 -1.816 13.716 1.00 96.12 85 LEU A C 1
ATOM 635 O O . LEU A 1 85 ? -0.311 -2.713 14.528 1.00 96.12 85 LEU A O 1
ATOM 639 N N . VAL A 1 86 ? -0.546 -1.859 12.465 1.00 96.62 86 VAL A N 1
ATOM 640 C CA . VAL A 1 86 ? -1.357 -2.958 11.927 1.00 96.62 86 VAL A CA 1
ATOM 641 C C . VAL A 1 86 ? -0.494 -3.836 11.026 1.00 96.62 86 VAL A C 1
ATOM 643 O O . VAL A 1 86 ? 0.271 -3.331 10.206 1.00 96.62 86 VAL A O 1
ATOM 646 N N . ARG A 1 87 ? -0.619 -5.159 11.170 1.00 96.94 87 ARG A N 1
ATOM 647 C CA . ARG A 1 87 ? -0.064 -6.143 10.233 1.00 96.94 87 ARG A CA 1
ATOM 648 C C . ARG A 1 87 ? -1.177 -7.059 9.765 1.00 96.94 87 ARG A C 1
ATOM 650 O O . ARG A 1 87 ? -1.873 -7.647 10.588 1.00 96.94 87 ARG A O 1
ATOM 657 N N . GLU A 1 88 ? -1.322 -7.170 8.455 1.00 97.94 88 GLU A N 1
ATOM 658 C CA . GLU A 1 88 ? -2.280 -8.078 7.839 1.00 97.94 88 GLU A CA 1
ATOM 659 C C . GLU A 1 88 ? -1.910 -9.543 8.117 1.00 97.94 88 GLU A C 1
ATOM 661 O O . GLU A 1 88 ? -0.731 -9.895 8.241 1.00 97.94 88 GLU A O 1
ATOM 666 N N . ILE A 1 89 ? -2.929 -10.396 8.194 1.00 97.81 89 ILE A N 1
ATOM 667 C CA . ILE A 1 89 ? -2.797 -11.852 8.198 1.00 97.81 89 ILE A CA 1
ATOM 668 C C . ILE A 1 89 ? -3.365 -12.348 6.868 1.00 97.81 89 ILE A C 1
ATOM 670 O O . ILE A 1 89 ? -4.533 -12.107 6.573 1.00 97.81 89 ILE A O 1
ATOM 674 N N . SER A 1 90 ? -2.542 -13.024 6.067 1.00 97.19 90 SER A N 1
ATOM 675 C CA . SER A 1 90 ? -2.963 -13.572 4.776 1.00 97.19 90 SER A CA 1
ATOM 676 C C . SER A 1 90 ? -4.052 -14.638 4.942 1.00 97.19 90 SER A C 1
ATOM 678 O O . SER A 1 90 ? -4.191 -15.241 6.006 1.00 97.19 90 SER A O 1
ATOM 680 N N . ALA A 1 91 ? -4.754 -14.980 3.856 1.00 97.69 91 ALA A N 1
ATOM 681 C CA . ALA A 1 91 ? -5.702 -16.104 3.837 1.00 97.69 91 ALA A CA 1
ATOM 682 C C . ALA A 1 91 ? -5.066 -17.454 4.242 1.00 97.69 91 ALA A C 1
ATOM 684 O O . ALA A 1 91 ? -5.754 -18.361 4.694 1.00 97.69 91 ALA A O 1
ATOM 685 N N . SER A 1 92 ? -3.741 -17.576 4.116 1.00 96.56 92 SER A N 1
ATOM 686 C CA . SER A 1 92 ? -2.957 -18.725 4.586 1.00 96.56 92 SER A CA 1
ATOM 687 C C . SER A 1 92 ? -2.546 -18.652 6.065 1.00 96.56 92 SER A C 1
ATOM 689 O O . SER A 1 92 ? -1.797 -19.507 6.530 1.00 96.56 92 SER A O 1
ATOM 691 N N . GLY A 1 93 ? -2.990 -17.636 6.809 1.00 97.38 93 GLY A N 1
ATOM 692 C CA . GLY A 1 93 ? -2.682 -17.448 8.228 1.00 97.38 93 GLY A CA 1
ATOM 693 C C . GLY A 1 93 ? -1.300 -16.849 8.513 1.00 97.38 93 GLY A C 1
ATOM 694 O O . GLY A 1 93 ? -0.862 -16.835 9.662 1.00 97.38 93 GLY A O 1
ATOM 695 N N . LYS A 1 94 ? -0.583 -16.349 7.498 1.00 97.12 94 LYS A N 1
ATOM 696 C CA . LYS A 1 94 ? 0.763 -15.785 7.668 1.00 97.12 94 LYS A CA 1
ATOM 697 C C . LYS A 1 94 ? 0.693 -14.281 7.922 1.00 97.12 94 LYS A C 1
ATOM 699 O O . LYS A 1 94 ? 0.065 -13.546 7.167 1.00 97.12 94 LYS A O 1
ATOM 704 N N . VAL A 1 95 ? 1.413 -13.805 8.938 1.00 97.69 95 VAL A N 1
ATOM 705 C CA . VAL A 1 95 ? 1.567 -12.364 9.193 1.00 97.69 95 VAL A CA 1
ATOM 706 C C . VAL A 1 95 ? 2.428 -11.731 8.100 1.00 97.69 95 VAL A C 1
ATOM 708 O O . VAL A 1 95 ? 3.583 -12.124 7.906 1.00 97.69 95 VAL A O 1
ATOM 711 N N . VAL A 1 96 ? 1.884 -10.727 7.418 1.00 97.31 96 VAL A N 1
ATOM 712 C CA . VAL A 1 96 ? 2.577 -9.978 6.367 1.00 97.31 96 VAL A CA 1
ATOM 713 C C . VAL A 1 96 ? 3.643 -9.074 6.993 1.00 97.31 96 VAL A C 1
ATOM 715 O O . VAL A 1 96 ? 3.394 -8.351 7.963 1.00 97.31 96 VAL A O 1
ATOM 718 N N . LYS A 1 97 ? 4.861 -9.139 6.449 1.00 97.00 97 LYS A N 1
ATOM 719 C CA . LYS A 1 97 ? 6.023 -8.343 6.864 1.00 97.00 97 LYS A CA 1
ATOM 720 C C . LYS A 1 97 ? 6.803 -7.910 5.627 1.00 97.00 97 LYS A C 1
ATOM 722 O O . LYS A 1 97 ? 6.932 -8.689 4.686 1.00 97.00 97 LYS A O 1
ATOM 727 N N . LEU A 1 98 ? 7.357 -6.702 5.657 1.00 95.06 98 LEU A N 1
ATOM 728 C CA . LEU A 1 98 ? 8.330 -6.257 4.663 1.00 95.06 98 LEU A CA 1
ATOM 729 C C . LEU A 1 98 ? 9.643 -7.019 4.892 1.00 95.06 98 LEU A C 1
ATOM 731 O O . LEU A 1 98 ? 10.282 -6.838 5.926 1.00 95.06 98 LEU A O 1
ATOM 735 N N . THR A 1 99 ? 10.007 -7.908 3.969 1.00 95.81 99 THR A N 1
ATOM 736 C CA . THR A 1 99 ? 11.202 -8.766 4.090 1.00 95.81 99 THR A CA 1
ATOM 737 C C . THR A 1 99 ? 12.335 -8.373 3.152 1.00 95.81 99 THR A C 1
ATOM 739 O O . THR A 1 99 ? 13.474 -8.746 3.403 1.00 95.81 99 THR A O 1
ATOM 742 N N . SER A 1 100 ? 12.040 -7.653 2.070 1.00 95.94 100 SER A N 1
ATOM 743 C CA . SER A 1 100 ? 13.045 -7.168 1.126 1.00 95.94 100 SER A CA 1
ATOM 744 C C . SER A 1 100 ? 12.630 -5.821 0.547 1.00 95.94 100 SER A C 1
ATOM 746 O O . SER A 1 100 ? 11.444 -5.572 0.338 1.00 95.94 100 SER A O 1
ATOM 748 N N . LEU A 1 101 ? 13.627 -4.978 0.278 1.00 95.81 101 LEU A N 1
ATOM 749 C CA . LEU A 1 101 ? 13.499 -3.728 -0.475 1.00 95.81 101 LEU A CA 1
ATOM 750 C C . LEU A 1 101 ? 13.980 -3.878 -1.925 1.00 95.81 101 LEU A C 1
ATOM 752 O O . LEU A 1 101 ? 13.912 -2.925 -2.697 1.00 95.81 101 LEU A O 1
ATOM 756 N N . SER A 1 102 ? 14.503 -5.053 -2.293 1.00 95.31 102 SER A N 1
ATOM 757 C CA . SER A 1 102 ? 14.965 -5.311 -3.653 1.00 95.31 102 SER A CA 1
ATOM 758 C C . SER A 1 102 ? 13.789 -5.236 -4.631 1.00 95.31 102 SER A C 1
ATOM 760 O O . SER A 1 102 ? 12.736 -5.816 -4.335 1.00 95.31 102 SER A O 1
ATOM 762 N N . PRO A 1 103 ? 13.951 -4.599 -5.804 1.00 90.00 103 PRO A N 1
ATOM 763 C CA . PRO A 1 103 ? 12.926 -4.650 -6.835 1.00 90.00 103 PRO A CA 1
ATOM 764 C C . PRO A 1 103 ? 12.665 -6.107 -7.246 1.00 90.00 103 PRO A C 1
ATOM 766 O O . PRO A 1 103 ? 13.569 -6.947 -7.143 1.00 90.00 103 PRO A O 1
ATOM 769 N N . PRO A 1 104 ? 11.445 -6.433 -7.709 1.00 88.44 104 PRO A N 1
ATOM 770 C CA . PRO A 1 104 ? 11.200 -7.737 -8.300 1.00 88.44 104 PRO A CA 1
ATOM 771 C C . PRO A 1 104 ? 12.132 -7.917 -9.501 1.00 88.44 104 PRO A C 1
ATOM 773 O O . PRO A 1 104 ? 12.388 -6.967 -10.246 1.00 88.44 104 PRO A O 1
ATOM 776 N N . LEU A 1 105 ? 12.638 -9.137 -9.688 1.00 83.69 105 LEU A N 1
ATOM 777 C CA . LEU A 1 105 ? 13.378 -9.470 -10.900 1.00 83.69 105 LEU A CA 1
ATOM 778 C C . LEU A 1 105 ? 12.465 -9.152 -12.097 1.00 83.69 105 LEU A C 1
ATOM 780 O O . LEU A 1 105 ? 11.275 -9.492 -12.033 1.00 83.69 105 LEU A O 1
ATOM 784 N N . PRO A 1 106 ? 12.965 -8.490 -13.161 1.00 77.75 106 PRO A N 1
ATOM 785 C CA . PRO A 1 106 ? 12.175 -8.354 -14.373 1.00 77.75 106 PRO A CA 1
ATOM 786 C C . PRO A 1 106 ? 11.687 -9.744 -14.783 1.00 77.75 106 PRO A C 1
ATOM 788 O O . PRO A 1 106 ? 12.410 -10.721 -14.552 1.00 77.75 106 PRO A O 1
ATOM 791 N N . PRO A 1 107 ? 10.479 -9.858 -15.362 1.00 71.62 107 PRO A N 1
ATOM 792 C CA . PRO A 1 107 ? 10.071 -11.115 -15.953 1.00 71.62 107 PRO A CA 1
ATOM 793 C C . PRO A 1 107 ? 11.183 -11.509 -16.919 1.00 71.62 107 PRO A C 1
ATOM 795 O O . PRO A 1 107 ? 11.444 -10.810 -17.900 1.00 71.62 107 PRO A O 1
ATOM 798 N N . VAL A 1 108 ? 11.902 -12.582 -16.581 1.00 58.97 108 VAL A N 1
ATOM 799 C CA . VAL A 1 108 ? 12.722 -13.295 -17.551 1.00 58.97 108 VAL A CA 1
ATOM 800 C C . VAL A 1 108 ? 11.775 -13.512 -18.713 1.00 58.97 108 VAL A C 1
ATOM 802 O O . VAL A 1 108 ? 10.681 -14.037 -18.489 1.00 58.97 108 VAL A O 1
ATOM 805 N N . ALA A 1 109 ? 12.146 -13.018 -19.895 1.00 55.91 109 ALA A N 1
ATOM 806 C CA . ALA A 1 109 ? 11.472 -13.335 -21.141 1.00 55.91 109 ALA A CA 1
ATOM 807 C C . ALA A 1 109 ? 11.572 -14.853 -21.318 1.00 55.91 109 ALA A C 1
ATOM 809 O O . ALA A 1 109 ? 12.439 -15.383 -22.002 1.00 55.91 109 ALA A O 1
ATOM 810 N N . THR A 1 110 ? 10.723 -15.560 -20.585 1.00 44.22 110 THR A N 1
ATOM 811 C CA . THR A 1 110 ? 10.316 -16.904 -20.905 1.00 44.22 110 THR A CA 1
ATOM 812 C C . THR A 1 110 ? 9.630 -16.692 -22.242 1.00 44.22 110 THR A C 1
ATOM 814 O O . THR A 1 110 ? 8.852 -15.753 -22.391 1.00 44.22 110 THR A O 1
ATOM 817 N N . GLY 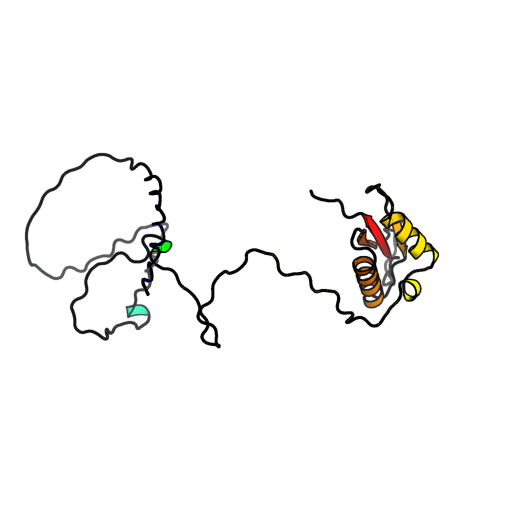A 1 111 ? 10.099 -17.390 -23.268 1.00 49.03 111 GLY A N 1
ATOM 818 C CA . GLY A 1 111 ? 9.687 -17.160 -24.645 1.00 49.03 111 GLY A CA 1
ATOM 819 C C . GLY A 1 111 ? 8.242 -17.582 -24.884 1.00 49.03 111 GLY A C 1
ATOM 820 O O . GLY A 1 111 ? 7.997 -18.503 -25.649 1.00 49.03 111 GLY A O 1
ATOM 821 N N . ASP A 1 112 ? 7.274 -16.906 -24.270 1.00 43.34 112 ASP A N 1
ATOM 822 C CA . ASP A 1 112 ? 5.883 -16.838 -24.717 1.00 43.34 112 ASP A CA 1
ATOM 823 C C . ASP A 1 112 ? 5.774 -15.838 -25.882 1.00 43.34 112 ASP A C 1
ATOM 825 O O . ASP A 1 112 ? 5.052 -14.845 -25.891 1.00 43.34 112 ASP A O 1
ATOM 829 N N . GLY A 1 113 ? 6.578 -16.135 -26.893 1.00 48.78 113 GLY A N 1
ATOM 830 C CA . GLY A 1 113 ? 6.565 -15.589 -28.229 1.00 48.78 113 GLY A CA 1
ATOM 831 C C . GLY A 1 113 ? 7.298 -16.627 -29.050 1.00 48.78 113 GLY A C 1
ATOM 832 O O . GLY A 1 113 ? 8.515 -16.750 -28.925 1.00 48.78 113 GLY A O 1
ATOM 833 N N . GLU A 1 114 ? 6.541 -17.429 -29.799 1.00 50.25 114 GLU A N 1
ATOM 834 C CA . GLU A 1 114 ? 7.064 -18.297 -30.854 1.00 50.25 114 GLU A CA 1
ATOM 835 C C . GLU A 1 114 ? 8.194 -17.572 -31.588 1.00 50.25 114 GLU A C 1
ATOM 837 O O . GLU A 1 114 ? 8.095 -16.364 -31.799 1.00 50.25 114 GLU A O 1
ATOM 842 N N . GLY A 1 115 ? 9.279 -18.290 -31.891 1.00 51.59 115 GLY A N 1
ATOM 843 C CA . GLY A 1 115 ? 10.520 -17.751 -32.446 1.00 51.59 115 GLY A CA 1
ATOM 844 C C . GLY A 1 115 ? 10.317 -17.006 -33.760 1.00 51.59 115 GLY A C 1
ATOM 845 O O . GLY A 1 115 ? 10.558 -17.554 -34.828 1.00 51.59 115 GLY A O 1
ATOM 846 N N . VAL A 1 116 ? 9.868 -15.758 -33.666 1.00 60.22 116 VAL A N 1
ATOM 847 C CA . VAL A 1 116 ? 9.894 -14.794 -34.750 1.00 60.22 116 VAL A CA 1
ATOM 848 C C . VAL A 1 116 ? 11.311 -14.254 -34.756 1.00 60.22 116 VAL A C 1
ATOM 850 O O . VAL A 1 116 ? 11.710 -13.495 -33.869 1.00 60.22 116 VAL A O 1
ATOM 853 N N . GLU A 1 117 ? 12.088 -14.715 -35.723 1.00 74.56 117 GLU A N 1
ATOM 854 C CA . GLU A 1 117 ? 13.467 -14.295 -35.889 1.00 74.56 117 GLU A CA 1
ATOM 855 C C . GLU A 1 117 ? 13.497 -12.847 -36.389 1.00 74.56 117 GLU A C 1
ATOM 857 O O . GLU A 1 117 ? 12.575 -12.361 -37.049 1.00 74.56 117 GLU A O 1
ATOM 862 N N . LEU A 1 118 ? 14.598 -12.138 -36.125 1.00 76.94 118 LEU A N 1
ATOM 863 C CA . LEU A 1 118 ? 14.793 -10.778 -36.644 1.00 76.94 118 LEU A CA 1
ATOM 864 C C . LEU A 1 118 ? 14.592 -10.712 -38.170 1.00 76.94 118 LEU A C 1
ATOM 866 O O . LEU A 1 118 ? 14.077 -9.713 -38.667 1.00 76.94 118 LEU A O 1
ATOM 870 N N . ALA A 1 119 ? 14.939 -11.784 -38.889 1.00 79.44 119 ALA A N 1
ATOM 871 C CA . ALA A 1 119 ? 14.810 -11.909 -40.341 1.00 79.44 119 ALA A CA 1
ATOM 872 C C . ALA A 1 119 ? 13.360 -11.957 -40.858 1.00 79.44 119 ALA A C 1
ATOM 874 O O . ALA A 1 119 ? 13.130 -11.635 -42.022 1.00 79.44 119 ALA A O 1
ATOM 875 N N . ASP A 1 120 ? 12.388 -12.323 -40.018 1.00 81.50 120 ASP A N 1
ATOM 876 C CA . ASP A 1 120 ? 10.977 -12.407 -40.424 1.00 81.50 120 ASP A CA 1
ATOM 877 C C . ASP A 1 120 ? 10.303 -11.030 -40.458 1.00 81.50 120 ASP A C 1
ATOM 879 O O . ASP A 1 120 ? 9.285 -10.822 -41.122 1.00 81.50 120 ASP A O 1
ATOM 883 N N . VAL A 1 121 ? 10.860 -10.080 -39.705 1.00 82.62 121 VAL A N 1
ATOM 884 C CA . VAL A 1 121 ? 10.235 -8.787 -39.414 1.00 82.62 121 VAL A CA 1
ATOM 885 C C . VAL A 1 121 ? 11.073 -7.612 -39.925 1.00 82.62 121 VAL A C 1
ATOM 887 O O . VAL A 1 121 ? 10.516 -6.570 -40.274 1.00 82.62 121 VAL A O 1
ATOM 890 N N . PHE A 1 122 ? 12.394 -7.771 -39.998 1.00 86.31 122 PHE A N 1
ATOM 891 C CA . PHE A 1 122 ? 13.335 -6.762 -40.475 1.00 86.31 122 PHE A CA 1
ATOM 892 C C . PHE A 1 122 ? 14.068 -7.250 -41.725 1.00 86.31 122 PHE A C 1
ATOM 894 O O . PHE A 1 122 ? 14.337 -8.440 -41.881 1.00 86.31 122 PHE A O 1
ATOM 901 N N . SER A 1 123 ? 14.439 -6.324 -42.616 1.00 87.44 123 SER A N 1
ATOM 902 C CA . SER A 1 123 ? 15.326 -6.671 -43.730 1.00 87.44 123 SER A CA 1
ATOM 903 C C . SER A 1 123 ? 16.736 -6.975 -43.216 1.00 87.44 123 SER A C 1
ATOM 905 O O . SER A 1 123 ? 17.152 -6.446 -42.185 1.00 87.44 123 SER A O 1
ATOM 907 N N . SER A 1 124 ? 17.514 -7.782 -43.943 1.00 87.75 124 SER A N 1
ATOM 908 C CA . SER A 1 124 ? 18.905 -8.075 -43.559 1.00 87.75 124 SER A CA 1
ATOM 909 C C . SER A 1 124 ? 19.741 -6.800 -43.387 1.00 87.75 124 SER A C 1
ATOM 911 O O . SER A 1 124 ? 20.507 -6.692 -42.435 1.00 87.75 124 SER A O 1
ATOM 913 N N . ALA A 1 125 ? 19.516 -5.795 -44.240 1.00 89.62 125 ALA A N 1
ATOM 914 C CA . ALA A 1 125 ? 20.174 -4.495 -44.142 1.00 89.62 125 ALA A CA 1
ATOM 915 C C . ALA A 1 125 ? 19.769 -3.714 -42.877 1.00 89.62 125 ALA A C 1
ATOM 917 O O . ALA A 1 125 ? 20.592 -3.013 -42.297 1.00 89.62 125 ALA A O 1
ATOM 918 N N . ASP A 1 126 ? 18.515 -3.815 -42.426 1.00 89.62 126 ASP A N 1
ATOM 919 C CA . ASP A 1 126 ? 18.079 -3.199 -41.164 1.00 89.62 126 ASP A CA 1
ATOM 920 C C . ASP A 1 126 ? 18.703 -3.897 -39.958 1.00 89.62 126 ASP A C 1
ATOM 922 O O . ASP A 1 126 ? 19.101 -3.237 -39.002 1.00 89.62 126 ASP A O 1
ATOM 926 N N . ILE A 1 127 ? 18.813 -5.226 -40.011 1.00 88.50 127 ILE A N 1
ATOM 927 C CA . ILE A 1 127 ? 19.397 -6.033 -38.936 1.00 88.50 127 ILE A CA 1
ATOM 928 C C . ILE A 1 127 ? 20.873 -5.690 -38.745 1.00 88.50 127 ILE A C 1
ATOM 930 O O . ILE A 1 127 ? 21.309 -5.510 -37.608 1.00 88.50 127 ILE A O 1
ATOM 934 N N . ASP A 1 128 ? 21.632 -5.569 -39.832 1.00 89.88 128 ASP A N 1
ATOM 935 C CA . ASP A 1 128 ? 23.051 -5.219 -39.756 1.00 89.88 128 ASP A CA 1
ATOM 936 C C . ASP A 1 128 ? 23.245 -3.807 -39.189 1.00 89.88 128 ASP A C 1
ATOM 938 O O . ASP A 1 128 ? 24.050 -3.622 -38.277 1.00 89.88 128 ASP A O 1
ATOM 942 N N . ARG A 1 129 ? 22.418 -2.840 -39.612 1.00 90.75 129 ARG A N 1
ATOM 943 C CA . ARG A 1 129 ? 22.426 -1.481 -39.047 1.00 90.75 129 ARG A CA 1
ATOM 944 C C . ARG A 1 129 ? 22.069 -1.467 -37.556 1.00 90.75 129 ARG A C 1
ATOM 946 O O . ARG A 1 129 ? 22.708 -0.771 -36.774 1.00 90.75 129 ARG A O 1
ATOM 953 N N . LEU A 1 130 ? 21.081 -2.257 -37.129 1.00 90.25 130 LEU A N 1
ATOM 954 C CA . LEU A 1 130 ? 20.715 -2.388 -35.711 1.00 90.25 130 LEU A CA 1
ATOM 955 C C . LEU A 1 130 ? 21.843 -2.999 -34.871 1.00 90.25 130 LEU A C 1
ATOM 957 O O . LEU A 1 130 ? 22.067 -2.567 -33.740 1.00 90.25 130 LEU A O 1
ATOM 961 N N . ARG A 1 131 ? 22.562 -3.988 -35.417 1.00 89.62 131 ARG A N 1
ATOM 962 C CA . ARG A 1 131 ? 23.732 -4.592 -34.763 1.00 89.62 131 ARG A CA 1
ATOM 963 C C . ARG A 1 131 ? 24.861 -3.583 -34.619 1.00 89.62 131 ARG A C 1
ATOM 965 O O . ARG A 1 131 ? 25.390 -3.449 -33.519 1.00 89.62 131 ARG A O 1
ATOM 972 N N . GLU A 1 132 ? 25.172 -2.846 -35.679 1.00 89.88 132 GLU A N 1
ATOM 973 C CA . GLU A 1 132 ? 26.180 -1.786 -35.655 1.00 89.88 132 GLU A CA 1
ATOM 974 C C . GLU A 1 132 ? 25.844 -0.728 -34.593 1.00 89.88 132 GLU A C 1
ATOM 976 O O . GLU A 1 132 ? 26.652 -0.497 -33.691 1.00 89.88 132 GLU A O 1
ATOM 981 N N . LEU A 1 133 ? 24.603 -0.221 -34.584 1.00 87.12 133 LEU A N 1
ATOM 982 C CA . LEU A 1 133 ? 24.119 0.738 -33.581 1.00 87.12 133 LEU A CA 1
ATOM 983 C C . LEU A 1 133 ? 24.175 0.191 -32.147 1.00 87.12 133 LEU A C 1
ATOM 985 O O . LEU A 1 133 ? 24.396 0.946 -31.204 1.00 87.12 133 LEU A O 1
ATOM 989 N N . SER A 1 134 ? 23.977 -1.117 -31.954 1.00 86.06 134 SER A N 1
ATOM 990 C CA . SER A 1 134 ? 24.079 -1.737 -30.626 1.00 86.06 134 SER A CA 1
ATOM 991 C C . SER A 1 134 ? 25.516 -1.829 -30.105 1.00 86.06 134 SER A C 1
ATOM 993 O O . SER A 1 134 ? 25.721 -1.867 -28.893 1.00 86.06 134 SER A O 1
ATOM 995 N N . THR A 1 135 ? 26.498 -1.873 -31.013 1.00 84.88 135 THR A N 1
ATOM 996 C CA . THR A 1 135 ? 27.933 -1.926 -30.688 1.00 84.88 135 THR A CA 1
ATOM 997 C C . THR A 1 135 ? 28.598 -0.553 -30.658 1.00 84.88 135 THR A C 1
ATOM 999 O O . THR A 1 135 ? 29.652 -0.406 -30.038 1.00 84.88 135 THR A O 1
ATOM 1002 N N . ALA A 1 136 ? 27.999 0.444 -31.311 1.00 81.50 136 ALA A N 1
ATOM 1003 C CA . ALA A 1 136 ? 28.489 1.811 -31.320 1.00 81.50 136 ALA A CA 1
ATOM 1004 C C . ALA A 1 136 ? 28.440 2.417 -29.905 1.00 81.50 136 ALA A C 1
ATOM 1006 O O . ALA A 1 136 ? 27.444 2.313 -29.191 1.00 81.50 136 ALA A O 1
ATOM 1007 N N . SER A 1 137 ? 29.523 3.079 -29.494 1.00 73.12 137 SER A N 1
ATOM 1008 C CA . SER A 1 137 ? 29.600 3.807 -28.217 1.00 73.12 137 SER A CA 1
ATOM 1009 C C . SER A 1 137 ? 28.945 5.192 -28.265 1.00 73.12 137 SER A C 1
ATOM 1011 O O . SER A 1 137 ? 28.781 5.844 -27.230 1.00 73.12 137 SER A O 1
ATOM 1013 N N . ASP A 1 138 ? 28.586 5.656 -29.462 1.00 74.44 138 ASP A N 1
ATOM 1014 C CA . ASP A 1 138 ? 28.078 6.999 -29.700 1.00 74.44 138 ASP A CA 1
ATOM 1015 C C . ASP A 1 138 ? 26.552 7.035 -29.544 1.00 74.44 138 ASP A C 1
ATOM 1017 O O . ASP A 1 138 ? 25.786 6.639 -30.416 1.00 74.44 138 ASP A O 1
ATOM 1021 N N . ASN A 1 139 ? 26.081 7.590 -28.425 1.00 72.94 139 ASN A N 1
ATOM 1022 C CA . ASN A 1 139 ? 24.650 7.690 -28.092 1.00 72.94 139 ASN A CA 1
ATOM 1023 C C . ASN A 1 139 ? 23.859 8.712 -28.942 1.00 72.94 139 ASN A C 1
ATOM 1025 O O . ASN A 1 139 ? 22.698 9.000 -28.639 1.00 72.94 139 ASN A O 1
ATOM 1029 N N . SER A 1 140 ? 24.497 9.306 -29.952 1.00 74.56 140 SER A N 1
ATOM 1030 C CA . SER A 1 140 ? 23.924 10.340 -30.825 1.00 74.56 140 SER A CA 1
ATOM 1031 C C . SER A 1 140 ? 23.392 9.775 -32.142 1.00 74.56 140 SER A C 1
ATOM 1033 O O . SER A 1 140 ? 22.709 10.489 -32.876 1.00 74.56 140 SER A O 1
ATOM 1035 N N . GLU A 1 141 ? 23.706 8.518 -32.452 1.00 81.44 141 GLU A N 1
ATOM 1036 C CA . GLU A 1 141 ? 23.280 7.872 -33.686 1.00 81.44 141 GLU A CA 1
ATOM 1037 C C . GLU A 1 141 ? 21.840 7.347 -33.570 1.00 81.44 141 GLU A C 1
ATOM 1039 O O . GLU A 1 141 ? 21.408 6.827 -32.534 1.00 81.44 141 GLU A O 1
ATOM 1044 N N . CYS A 1 142 ? 21.062 7.520 -34.639 1.00 86.19 142 CYS A N 1
ATOM 1045 C CA . CYS A 1 142 ? 19.711 6.986 -34.736 1.00 86.19 142 CYS A CA 1
ATOM 1046 C C . CYS A 1 142 ? 19.452 6.420 -36.128 1.00 86.19 142 CYS A C 1
ATOM 1048 O O . CYS A 1 142 ? 19.868 7.001 -37.130 1.00 86.19 142 CYS A O 1
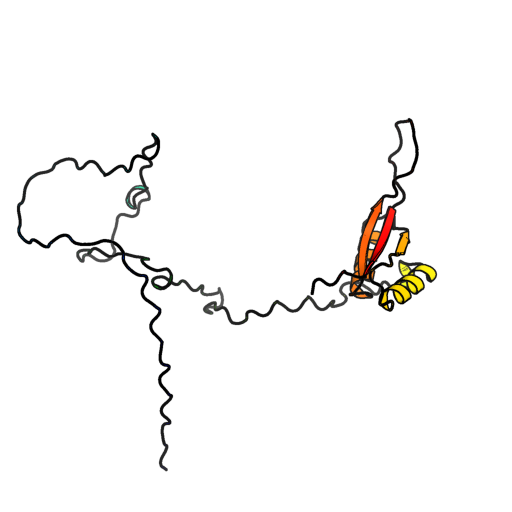ATOM 1050 N N . ILE A 1 143 ? 18.704 5.324 -36.184 1.00 88.94 143 ILE A N 1
ATOM 1051 C CA . ILE A 1 143 ? 18.313 4.666 -37.428 1.00 88.94 143 ILE A CA 1
ATOM 1052 C C . ILE A 1 143 ? 16.801 4.766 -37.577 1.00 88.94 143 ILE A C 1
ATOM 1054 O O . ILE A 1 143 ? 16.058 4.587 -36.612 1.00 88.94 143 ILE A O 1
ATOM 1058 N N . GLU A 1 144 ? 16.342 5.022 -38.795 1.00 89.56 144 GLU A N 1
ATOM 1059 C CA . GLU A 1 144 ? 14.929 4.967 -39.155 1.00 89.56 144 GLU A CA 1
ATOM 1060 C C . GLU A 1 144 ? 14.668 3.734 -40.023 1.00 89.56 144 GLU A C 1
ATOM 1062 O O . GLU A 1 144 ? 15.303 3.522 -41.058 1.00 89.56 144 GLU A O 1
ATOM 1067 N N . ILE A 1 145 ? 13.740 2.897 -39.562 1.00 89.75 145 ILE A N 1
ATOM 1068 C CA . ILE A 1 145 ? 13.334 1.648 -40.207 1.00 89.75 145 ILE A CA 1
ATOM 1069 C C . ILE A 1 145 ? 11.875 1.788 -40.631 1.00 89.75 145 ILE A C 1
ATOM 1071 O O . ILE A 1 145 ? 11.060 2.314 -39.877 1.00 89.75 145 ILE A O 1
ATOM 1075 N N . LYS A 1 146 ? 11.502 1.293 -41.814 1.00 87.69 146 LYS A N 1
ATOM 1076 C CA . LYS A 1 146 ? 10.099 1.317 -42.260 1.00 87.69 146 LYS A CA 1
ATOM 1077 C C . LYS A 1 146 ? 9.212 0.521 -41.301 1.00 87.69 146 LYS A C 1
ATOM 1079 O O . LYS A 1 146 ? 9.464 -0.656 -41.060 1.00 87.69 146 LYS A O 1
ATOM 1084 N N . ALA A 1 147 ? 8.167 1.147 -40.761 1.00 86.19 147 ALA A N 1
ATOM 1085 C CA . ALA A 1 147 ? 7.240 0.477 -39.857 1.00 86.19 147 ALA A CA 1
ATOM 1086 C C . ALA A 1 147 ? 6.197 -0.326 -40.642 1.00 86.19 147 ALA A C 1
ATOM 1088 O O . ALA A 1 147 ? 5.679 0.121 -41.667 1.00 86.19 147 ALA A O 1
ATOM 1089 N N . ALA A 1 148 ? 5.808 -1.486 -40.113 1.00 83.88 148 ALA A N 1
ATOM 1090 C CA . ALA A 1 148 ? 4.654 -2.205 -40.633 1.00 83.88 148 ALA A CA 1
ATOM 1091 C C . ALA A 1 148 ? 3.363 -1.379 -40.452 1.00 83.88 148 ALA A C 1
ATOM 1093 O O . ALA A 1 148 ? 3.140 -0.758 -39.408 1.00 83.88 148 ALA A O 1
ATOM 1094 N N . ARG A 1 149 ? 2.478 -1.418 -41.460 1.00 82.81 149 ARG A N 1
ATOM 1095 C CA . ARG A 1 149 ? 1.145 -0.783 -41.396 1.00 82.81 149 ARG A CA 1
ATOM 1096 C C . ARG A 1 149 ? 0.283 -1.384 -40.286 1.00 82.81 149 ARG A C 1
ATOM 1098 O O . ARG A 1 149 ? -0.464 -0.682 -39.609 1.00 82.81 149 ARG A O 1
ATOM 1105 N N . GLU A 1 150 ? 0.411 -2.692 -40.099 1.00 86.19 150 GLU A N 1
ATOM 1106 C CA . GLU A 1 150 ? -0.342 -3.460 -39.121 1.00 86.19 150 GLU A CA 1
ATOM 1107 C C . GLU A 1 150 ? 0.194 -3.239 -37.703 1.00 86.19 150 GLU A C 1
ATOM 1109 O O . GLU A 1 150 ? 1.384 -3.414 -37.427 1.00 86.19 150 GLU A O 1
ATOM 1114 N N . LYS A 1 151 ? -0.709 -2.873 -36.783 1.00 84.00 151 LYS A N 1
ATOM 1115 C CA . LYS A 1 151 ? -0.373 -2.594 -35.380 1.00 84.00 151 LYS A CA 1
ATOM 1116 C C . LYS A 1 151 ? 0.306 -3.789 -34.714 1.00 84.00 151 LYS A C 1
ATOM 1118 O O . LYS A 1 151 ? 1.268 -3.585 -33.984 1.00 84.00 151 LYS A O 1
ATOM 1123 N N . GLU A 1 152 ? -0.174 -5.001 -34.974 1.00 85.75 152 GLU A N 1
ATOM 1124 C CA . GLU A 1 152 ? 0.375 -6.227 -34.394 1.00 85.75 152 GLU A CA 1
ATOM 1125 C C . GLU A 1 152 ? 1.821 -6.471 -34.840 1.00 85.75 152 GLU A C 1
ATOM 1127 O O . GLU A 1 152 ? 2.700 -6.604 -33.988 1.00 85.75 152 GLU A O 1
ATOM 1132 N N . LYS A 1 153 ? 2.104 -6.379 -36.148 1.00 84.62 153 LYS A N 1
ATOM 1133 C CA . LYS A 1 153 ? 3.470 -6.468 -36.694 1.00 84.62 153 LYS A CA 1
ATOM 1134 C C . LYS A 1 153 ? 4.386 -5.374 -36.149 1.00 84.62 153 LYS A C 1
ATOM 1136 O O . LYS A 1 153 ? 5.516 -5.650 -35.764 1.00 84.62 153 LYS A O 1
ATOM 1141 N N . ARG A 1 154 ? 3.894 -4.138 -36.029 1.00 88.44 154 ARG A N 1
ATOM 1142 C CA . ARG A 1 154 ? 4.656 -3.030 -35.432 1.00 88.44 154 ARG A CA 1
ATOM 1143 C C . ARG A 1 154 ? 4.948 -3.262 -33.948 1.00 88.44 154 ARG A C 1
ATOM 1145 O O . ARG A 1 154 ? 6.041 -2.970 -33.472 1.00 88.44 154 ARG A O 1
ATOM 1152 N N . THR A 1 155 ? 3.993 -3.798 -33.192 1.00 87.75 155 THR A N 1
ATOM 1153 C CA . THR A 1 155 ? 4.223 -4.191 -31.797 1.00 87.75 155 THR A CA 1
ATOM 1154 C C . THR A 1 155 ? 5.224 -5.345 -31.706 1.00 87.75 155 THR A C 1
ATOM 1156 O O . THR A 1 155 ? 6.078 -5.309 -30.823 1.00 87.75 155 THR A O 1
ATOM 1159 N N . ALA A 1 156 ? 5.185 -6.314 -32.626 1.00 87.56 156 ALA A N 1
ATOM 1160 C CA . ALA A 1 156 ? 6.184 -7.378 -32.718 1.00 87.56 156 ALA A CA 1
ATOM 1161 C C . ALA A 1 156 ? 7.590 -6.817 -32.989 1.00 87.56 156 ALA A C 1
ATOM 1163 O O . ALA A 1 156 ? 8.515 -7.168 -32.265 1.00 87.56 156 ALA A O 1
ATOM 1164 N N . MET A 1 157 ? 7.739 -5.855 -33.911 1.00 90.12 157 MET A N 1
ATOM 1165 C CA . MET A 1 157 ? 9.002 -5.131 -34.139 1.00 90.12 157 MET A CA 1
ATOM 1166 C C . MET A 1 157 ? 9.562 -4.533 -32.842 1.00 90.12 157 MET A C 1
ATOM 1168 O O . MET A 1 157 ? 10.719 -4.762 -32.500 1.00 90.12 157 MET A O 1
ATOM 1172 N N . HIS A 1 158 ? 8.739 -3.800 -32.082 1.00 89.75 158 HIS A N 1
ATOM 1173 C CA . HIS A 1 158 ? 9.160 -3.210 -30.806 1.00 89.75 158 HIS A CA 1
ATOM 1174 C C . HIS A 1 158 ? 9.530 -4.265 -29.754 1.00 89.75 158 HIS A C 1
ATOM 1176 O O . HIS A 1 158 ? 10.479 -4.061 -28.995 1.00 89.75 158 HIS A O 1
ATOM 1182 N N . ARG A 1 159 ? 8.801 -5.389 -29.699 1.00 88.88 159 ARG A N 1
ATOM 1183 C CA . ARG A 1 159 ? 9.124 -6.511 -28.805 1.00 88.88 159 ARG A CA 1
ATOM 1184 C C . ARG A 1 159 ? 10.477 -7.122 -29.169 1.00 88.88 159 ARG A C 1
ATOM 1186 O O . ARG A 1 159 ? 11.327 -7.211 -28.293 1.00 88.88 159 ARG A O 1
ATOM 1193 N N . LEU A 1 160 ? 10.705 -7.452 -30.442 1.00 87.94 160 LEU A N 1
ATOM 1194 C CA . LEU A 1 160 ? 11.968 -8.024 -30.922 1.00 87.94 160 LEU A CA 1
ATOM 1195 C C . LEU A 1 160 ? 13.149 -7.087 -30.656 1.00 87.94 160 LEU A C 1
ATOM 1197 O O . LEU A 1 160 ? 14.170 -7.533 -30.139 1.00 87.94 160 LEU A O 1
ATOM 1201 N N . LEU A 1 161 ? 12.997 -5.787 -30.927 1.00 89.38 161 LEU A N 1
ATOM 1202 C CA . LEU A 1 161 ? 14.033 -4.795 -30.630 1.00 89.38 161 LEU A CA 1
ATOM 1203 C C . LEU A 1 161 ? 14.385 -4.774 -29.141 1.00 89.38 161 LEU A C 1
ATOM 1205 O O . LEU A 1 161 ? 15.558 -4.790 -28.790 1.00 89.38 161 LEU A O 1
ATOM 1209 N N . LYS A 1 162 ? 13.380 -4.794 -28.260 1.00 87.38 162 LYS A N 1
ATOM 1210 C CA . LYS A 1 162 ? 13.594 -4.759 -26.809 1.00 87.38 162 LYS A CA 1
ATOM 1211 C C . LYS A 1 162 ? 14.216 -6.050 -26.265 1.00 87.38 162 LYS A C 1
ATOM 1213 O O . LYS A 1 162 ? 14.957 -5.989 -25.288 1.00 87.38 162 LYS A O 1
ATOM 1218 N N . THR A 1 163 ? 13.909 -7.193 -26.879 1.00 85.06 163 THR A N 1
ATOM 1219 C CA . THR A 1 163 ? 14.448 -8.501 -26.482 1.00 85.06 163 THR A CA 1
ATOM 1220 C C . THR A 1 163 ? 15.883 -8.698 -26.971 1.00 85.06 163 THR A C 1
ATOM 1222 O O . THR A 1 163 ? 16.738 -9.089 -26.183 1.00 85.06 163 THR A O 1
ATOM 1225 N N . HIS A 1 164 ? 16.169 -8.413 -28.247 1.00 85.06 164 HIS A N 1
ATOM 1226 C CA . HIS A 1 164 ? 17.493 -8.640 -28.841 1.00 85.06 164 HIS A CA 1
ATOM 1227 C C . HIS A 1 164 ? 18.484 -7.496 -28.587 1.00 85.06 164 HIS A C 1
ATOM 1229 O O . HIS A 1 164 ? 19.687 -7.742 -28.534 1.00 85.06 164 HIS A O 1
ATOM 1235 N N . PHE A 1 165 ? 18.000 -6.264 -28.402 1.00 88.19 165 PHE A N 1
ATOM 1236 C CA . PHE A 1 165 ? 18.831 -5.071 -28.227 1.00 88.19 165 PHE A CA 1
ATOM 1237 C C . PHE A 1 165 ? 18.402 -4.267 -26.984 1.00 88.19 165 PHE A C 1
ATOM 1239 O O . PHE A 1 165 ? 17.794 -3.201 -27.101 1.00 88.19 165 PHE A O 1
ATOM 1246 N N . PRO A 1 166 ? 18.722 -4.740 -25.764 1.00 85.38 166 PRO A N 1
ATOM 1247 C CA . PRO A 1 166 ? 18.248 -4.133 -24.513 1.00 85.38 166 PRO A CA 1
ATOM 1248 C C . PRO A 1 166 ? 18.775 -2.709 -24.257 1.00 85.38 166 PRO A C 1
ATOM 1250 O O . PRO A 1 166 ? 18.192 -1.973 -23.457 1.00 85.38 166 PRO A O 1
ATOM 1253 N N . SER A 1 167 ? 19.867 -2.312 -24.916 1.00 86.19 167 SER A N 1
ATOM 1254 C CA . SER A 1 167 ? 20.429 -0.958 -24.855 1.00 86.19 167 SER A CA 1
ATOM 1255 C C . SER A 1 167 ? 19.732 0.034 -25.790 1.00 86.19 167 SER A C 1
ATOM 1257 O O . SER A 1 167 ? 19.879 1.243 -25.612 1.00 86.19 167 SER A O 1
ATOM 1259 N N . LEU A 1 168 ? 18.946 -0.443 -26.760 1.00 89.19 168 LEU A N 1
ATOM 1260 C CA . LEU A 1 168 ? 18.278 0.395 -27.750 1.00 89.19 168 LEU A CA 1
ATOM 1261 C C . LEU A 1 168 ? 16.848 0.746 -27.325 1.00 89.19 168 LEU A C 1
ATOM 1263 O O . LEU A 1 168 ? 16.124 -0.025 -26.696 1.00 89.19 168 LEU A O 1
ATOM 1267 N N . THR A 1 169 ? 16.426 1.945 -27.702 1.00 89.81 169 THR A N 1
ATOM 1268 C CA . THR A 1 169 ? 15.065 2.460 -27.545 1.00 89.81 169 THR A CA 1
ATOM 1269 C C . THR A 1 169 ? 14.451 2.649 -28.923 1.00 89.81 169 THR A C 1
ATOM 1271 O O . THR A 1 169 ? 15.140 3.049 -29.855 1.00 89.81 169 THR A O 1
ATOM 1274 N N . SER A 1 170 ? 13.157 2.360 -29.060 1.00 91.69 170 SER A N 1
ATOM 1275 C CA . SER A 1 170 ? 12.434 2.478 -30.327 1.00 91.69 170 SER A CA 1
ATOM 1276 C C . SER A 1 170 ? 11.147 3.285 -30.169 1.00 91.69 170 SER A C 1
ATOM 1278 O O . SER A 1 170 ? 10.419 3.124 -29.190 1.00 91.69 170 SER A O 1
ATOM 1280 N N . GLN A 1 171 ? 10.838 4.126 -31.153 1.00 92.00 171 GLN A N 1
ATOM 1281 C CA . GLN A 1 171 ? 9.618 4.932 -31.216 1.00 92.00 171 GLN A CA 1
ATOM 1282 C C . GLN A 1 171 ? 9.053 4.911 -32.629 1.00 92.00 171 GLN A C 1
ATOM 1284 O O . GLN A 1 171 ? 9.783 5.072 -33.600 1.00 92.00 171 GLN A O 1
ATOM 1289 N N . THR A 1 172 ? 7.739 4.734 -32.744 1.00 91.31 172 THR A N 1
ATOM 1290 C CA . THR A 1 172 ? 7.053 4.944 -34.022 1.00 91.31 172 THR A CA 1
ATOM 1291 C C . THR A 1 172 ? 6.893 6.445 -34.266 1.00 91.31 172 THR A C 1
ATOM 1293 O O . THR A 1 172 ? 6.323 7.140 -33.426 1.00 91.31 172 THR A O 1
ATOM 1296 N N . VAL A 1 173 ? 7.371 6.925 -35.407 1.00 89.44 173 VAL A N 1
ATOM 1297 C CA . VAL A 1 173 ? 7.242 8.300 -35.893 1.00 89.44 173 VAL A CA 1
ATOM 1298 C C . VAL A 1 173 ? 6.396 8.275 -37.167 1.00 89.44 173 VAL A C 1
ATOM 1300 O O . VAL A 1 173 ? 6.511 7.358 -37.982 1.00 89.44 173 VAL A O 1
ATOM 1303 N N . GLU A 1 174 ? 5.504 9.248 -37.316 1.00 84.75 174 GLU A N 1
ATOM 1304 C CA . GLU A 1 174 ? 4.743 9.462 -38.550 1.00 84.75 174 GLU A CA 1
ATOM 1305 C C . GLU A 1 174 ? 5.528 10.447 -39.416 1.00 84.75 174 GLU A C 1
ATOM 1307 O O . GLU A 1 174 ? 5.942 11.499 -38.921 1.00 84.75 174 GLU A O 1
ATOM 1312 N N . GLU A 1 175 ? 5.788 10.103 -40.676 1.00 67.31 175 GLU A N 1
ATOM 1313 C CA . GLU A 1 175 ? 6.502 11.006 -41.571 1.00 67.31 175 GLU A CA 1
ATOM 1314 C C . GLU A 1 175 ? 5.555 12.145 -41.970 1.00 67.31 175 GLU A C 1
ATOM 1316 O O . GLU A 1 175 ? 4.549 11.943 -42.655 1.00 67.31 175 GLU A O 1
ATOM 1321 N N . VAL A 1 176 ? 5.830 13.356 -41.481 1.00 54.88 176 VAL A N 1
ATOM 1322 C CA . VAL A 1 176 ? 5.049 14.542 -41.840 1.00 54.88 176 VAL A CA 1
ATOM 1323 C C . VAL A 1 176 ? 5.446 14.930 -43.258 1.00 54.88 176 VAL A C 1
ATOM 1325 O O . VAL A 1 176 ? 6.480 15.563 -43.466 1.00 54.88 176 VAL A O 1
ATOM 1328 N N . GLY A 1 177 ? 4.629 14.535 -44.233 1.00 49.62 177 GLY A N 1
ATOM 1329 C CA . GLY A 1 177 ? 4.794 14.948 -45.620 1.00 49.62 177 GLY A CA 1
ATOM 1330 C C . GLY A 1 177 ? 4.896 16.471 -45.714 1.00 49.62 177 GLY A C 1
ATOM 1331 O O . GLY A 1 177 ? 3.971 17.196 -45.346 1.00 49.62 177 GLY A O 1
ATOM 1332 N N . ALA A 1 178 ? 6.029 16.971 -46.204 1.00 45.09 178 ALA A N 1
ATOM 1333 C CA . ALA A 1 178 ? 6.146 18.355 -46.629 1.00 45.09 178 ALA A CA 1
ATOM 1334 C C . ALA A 1 178 ? 5.234 18.559 -47.851 1.00 45.09 178 ALA A C 1
ATOM 1336 O O . ALA A 1 178 ? 5.592 18.193 -48.968 1.00 45.09 178 ALA A O 1
ATOM 1337 N N . GLY A 1 179 ? 4.044 19.121 -47.640 1.00 38.25 179 GLY A N 1
ATOM 1338 C CA . GLY A 1 179 ? 3.092 19.405 -48.711 1.00 38.25 179 GLY A CA 1
ATOM 1339 C C . GLY A 1 179 ? 2.093 20.485 -48.318 1.00 38.25 179 GLY A C 1
ATOM 1340 O O . GLY A 1 179 ? 1.222 20.274 -47.481 1.00 38.25 179 GLY A O 1
ATOM 1341 N N . ALA A 1 180 ? 2.238 21.656 -48.933 1.00 41.12 180 ALA A N 1
ATOM 1342 C CA . ALA A 1 180 ? 1.231 22.702 -48.945 1.00 41.12 180 ALA A CA 1
ATOM 1343 C C . ALA A 1 180 ? -0.066 22.227 -49.633 1.00 41.12 180 ALA A C 1
ATOM 1345 O O . ALA A 1 180 ? -0.013 21.493 -50.613 1.00 41.12 180 ALA A O 1
ATOM 1346 N N . SER A 1 181 ? -1.191 22.768 -49.154 1.00 40.31 181 SER A N 1
ATOM 1347 C CA . SER A 1 181 ? -2.449 23.000 -49.884 1.00 40.31 181 SER A CA 1
ATOM 1348 C C . SER A 1 181 ? -3.235 21.792 -50.421 1.00 40.31 181 SER A C 1
ATOM 1350 O O . SER A 1 181 ? -2.992 21.331 -51.526 1.00 40.31 181 SER A O 1
ATOM 1352 N N . GLY A 1 182 ? -4.312 21.458 -49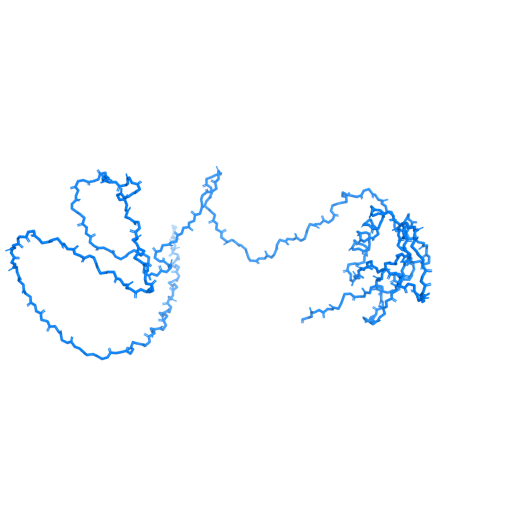.700 1.00 41.22 182 GLY A N 1
ATOM 1353 C CA . GLY A 1 182 ? -5.641 21.191 -50.271 1.00 41.22 182 GLY A CA 1
ATOM 1354 C C . GLY A 1 182 ? -5.877 19.849 -50.967 1.00 41.22 182 GLY A C 1
ATOM 1355 O O . GLY A 1 182 ? -5.515 19.689 -52.118 1.00 41.22 182 GLY A O 1
ATOM 1356 N N . GLU A 1 183 ? -6.598 18.948 -50.297 1.00 38.38 183 GLU A N 1
ATOM 1357 C CA . GLU A 1 183 ? -7.920 18.421 -50.693 1.00 38.38 183 GLU A CA 1
ATOM 1358 C C . GLU A 1 183 ? -8.345 17.316 -49.706 1.00 38.38 183 GLU A C 1
ATOM 1360 O O . GLU A 1 183 ? -7.522 16.594 -49.145 1.00 38.38 183 GLU A O 1
ATOM 1365 N N . VAL A 1 184 ? -9.646 17.253 -49.414 1.00 50.56 184 VAL A N 1
ATOM 1366 C CA . VAL A 1 184 ? -10.261 16.333 -48.448 1.00 50.56 184 VAL A CA 1
ATOM 1367 C C . VAL A 1 184 ? -10.728 15.085 -49.188 1.00 50.56 184 VAL A C 1
ATOM 1369 O O . VAL A 1 184 ? -11.591 15.193 -50.055 1.00 50.56 184 VAL A O 1
ATOM 1372 N N . GLY A 1 185 ? -10.236 13.913 -48.779 1.00 43.50 185 GLY A N 1
ATOM 1373 C CA . GLY A 1 185 ? -10.899 12.641 -49.073 1.00 43.50 185 GLY A CA 1
ATOM 1374 C C . GLY A 1 185 ? -9.985 11.450 -49.340 1.00 43.50 185 GLY A C 1
ATOM 1375 O O . GLY A 1 185 ? -10.018 10.924 -50.439 1.00 43.50 185 GLY A O 1
ATOM 1376 N N . GLU A 1 186 ? -9.244 10.970 -48.338 1.00 41.09 186 GLU A N 1
ATOM 1377 C CA . GLU A 1 186 ? -8.832 9.559 -48.251 1.00 41.09 186 GLU A CA 1
ATOM 1378 C C . GLU A 1 186 ? -8.375 9.257 -46.816 1.00 41.09 186 GLU A C 1
ATOM 1380 O O . GLU A 1 186 ? -7.795 10.122 -46.156 1.00 41.09 186 GLU A O 1
ATOM 1385 N N . GLU A 1 187 ? -8.664 8.059 -46.295 1.00 47.41 187 GLU A N 1
ATOM 1386 C CA . GLU A 1 187 ? -8.111 7.568 -45.025 1.00 47.41 187 GLU A CA 1
ATOM 1387 C C . GLU A 1 187 ? -6.587 7.451 -45.189 1.00 47.41 187 GLU A C 1
ATOM 1389 O O . GLU A 1 187 ? -6.048 6.437 -45.631 1.00 47.41 187 GLU A O 1
ATOM 1394 N N . GLY A 1 188 ? -5.900 8.561 -44.915 1.00 40.62 188 GLY A N 1
ATOM 1395 C CA . GLY A 1 188 ? -4.474 8.745 -45.127 1.00 40.62 188 GLY A CA 1
ATOM 1396 C C . GLY A 1 188 ? -3.663 7.828 -44.226 1.00 40.62 188 GLY A C 1
ATOM 1397 O O . GLY A 1 188 ? -3.282 8.193 -43.115 1.00 40.62 188 GLY A O 1
ATOM 1398 N N . GLY A 1 189 ? -3.373 6.627 -44.718 1.00 46.00 189 GLY A N 1
ATOM 1399 C CA . GLY A 1 189 ? -2.333 5.765 -44.181 1.00 46.00 189 GLY A CA 1
ATOM 1400 C C . GLY A 1 189 ? -0.964 6.375 -44.462 1.00 46.00 189 GLY A C 1
ATOM 1401 O O . GLY A 1 189 ? -0.265 5.904 -45.354 1.00 46.00 189 GLY A O 1
ATOM 1402 N N . GLY A 1 190 ? -0.605 7.431 -43.725 1.00 56.91 190 GLY A N 1
ATOM 1403 C CA . GLY A 1 190 ? 0.722 8.036 -43.781 1.00 56.91 190 GLY A CA 1
ATOM 1404 C C . GLY A 1 190 ? 1.806 6.986 -43.545 1.00 56.91 190 GLY A C 1
ATOM 1405 O O . GLY A 1 190 ? 1.627 6.055 -42.748 1.00 56.91 190 GLY A O 1
ATOM 1406 N N . GLU A 1 191 ? 2.920 7.102 -44.266 1.00 71.25 191 GLU A N 1
ATOM 1407 C CA . GLU A 1 191 ? 4.065 6.227 -44.050 1.00 71.25 191 GLU A CA 1
ATOM 1408 C C . GLU A 1 191 ? 4.607 6.453 -42.630 1.00 71.25 191 GLU A C 1
ATOM 1410 O O . GLU A 1 191 ? 4.781 7.576 -42.151 1.00 71.25 191 GLU A O 1
ATOM 1415 N N . ARG A 1 192 ? 4.779 5.350 -41.899 1.00 84.31 192 ARG A N 1
ATOM 1416 C CA . ARG A 1 192 ? 5.273 5.347 -40.522 1.00 84.31 192 ARG A CA 1
ATOM 1417 C C . ARG A 1 192 ? 6.657 4.720 -40.509 1.00 84.31 192 ARG A C 1
ATOM 1419 O O . ARG A 1 192 ? 6.886 3.707 -41.170 1.00 84.31 192 ARG A O 1
ATOM 1426 N N . ALA A 1 193 ? 7.545 5.270 -39.697 1.00 88.19 193 ALA A N 1
ATOM 1427 C CA . ALA A 1 193 ? 8.874 4.731 -39.452 1.00 88.19 193 ALA A CA 1
ATOM 1428 C C . ALA A 1 193 ? 9.040 4.384 -37.968 1.00 88.19 193 ALA A C 1
ATOM 1430 O O . ALA A 1 193 ? 8.422 4.989 -37.095 1.00 88.19 193 ALA A O 1
ATOM 1431 N N . ILE A 1 194 ? 9.861 3.387 -37.663 1.00 89.94 194 ILE A N 1
ATOM 1432 C CA . ILE A 1 194 ? 10.368 3.133 -36.320 1.00 89.94 194 ILE A CA 1
ATOM 1433 C C . ILE A 1 194 ? 11.751 3.761 -36.248 1.00 89.94 194 ILE A C 1
ATOM 1435 O O . ILE A 1 194 ? 12.690 3.294 -36.891 1.00 89.94 194 ILE A O 1
ATOM 1439 N N . ARG A 1 195 ? 11.870 4.813 -35.446 1.00 91.06 195 ARG A N 1
ATOM 1440 C CA . ARG A 1 195 ? 13.147 5.414 -35.094 1.00 91.06 195 ARG A CA 1
ATOM 1441 C C . ARG A 1 195 ? 13.748 4.648 -33.923 1.00 91.06 195 ARG A C 1
ATOM 1443 O O . ARG A 1 195 ? 13.056 4.406 -32.933 1.00 91.06 195 ARG A O 1
ATOM 1450 N N . VAL A 1 196 ? 15.014 4.267 -34.035 1.00 91.44 196 VAL A N 1
ATOM 1451 C CA . VAL A 1 196 ? 15.762 3.494 -33.038 1.00 91.44 196 VAL A CA 1
ATOM 1452 C C . VAL A 1 196 ? 17.034 4.249 -32.663 1.00 91.44 196 VAL A C 1
ATOM 1454 O O . VAL A 1 196 ? 17.730 4.746 -33.543 1.00 91.44 196 VAL A O 1
ATOM 1457 N N . TRP A 1 197 ? 17.325 4.373 -31.370 1.00 90.69 197 TRP A N 1
ATOM 1458 C CA . TRP A 1 197 ? 18.513 5.061 -30.844 1.00 90.69 197 TRP A CA 1
ATOM 1459 C C . TRP A 1 197 ? 18.954 4.441 -29.515 1.00 90.69 197 TRP A C 1
ATOM 1461 O O . TRP A 1 197 ? 18.189 3.713 -28.880 1.00 90.69 197 TRP A O 1
ATOM 1471 N N . HIS A 1 198 ? 20.173 4.733 -29.063 1.00 89.56 198 HIS A N 1
ATOM 1472 C CA . HIS A 1 198 ? 20.663 4.226 -27.782 1.00 89.56 198 HIS A CA 1
ATOM 1473 C C . HIS A 1 198 ? 19.893 4.842 -26.603 1.00 89.56 198 HIS A C 1
ATOM 1475 O O . HIS A 1 198 ? 19.627 6.046 -26.562 1.00 89.56 198 HIS A O 1
ATOM 1481 N N . ARG A 1 199 ? 19.532 4.036 -25.600 1.00 81.25 199 ARG A N 1
ATOM 1482 C CA . ARG A 1 199 ? 18.925 4.545 -24.367 1.00 81.25 199 ARG A CA 1
ATOM 1483 C C . ARG A 1 199 ? 19.943 5.471 -23.704 1.00 81.25 199 ARG A C 1
ATOM 1485 O O . ARG A 1 199 ? 21.004 5.011 -23.286 1.00 81.25 199 ARG A O 1
ATOM 1492 N N . ARG A 1 200 ? 19.645 6.775 -23.622 1.00 67.69 200 ARG A N 1
ATOM 1493 C CA . ARG A 1 200 ? 20.473 7.705 -22.843 1.00 67.69 200 ARG A CA 1
ATOM 1494 C C . ARG A 1 200 ? 20.496 7.194 -21.407 1.00 67.69 200 ARG A C 1
ATOM 1496 O O . ARG A 1 200 ? 19.443 7.086 -20.779 1.00 67.69 200 ARG A O 1
ATOM 1503 N N . GLY A 1 201 ? 21.679 6.808 -20.942 1.00 56.22 201 GLY A N 1
ATOM 1504 C CA . GLY A 1 201 ? 21.889 6.438 -19.554 1.00 56.22 201 GLY A CA 1
ATOM 1505 C C . GLY A 1 201 ? 21.653 7.667 -18.691 1.00 56.22 201 GLY A C 1
ATOM 1506 O O . GLY A 1 201 ? 22.440 8.606 -18.733 1.00 56.22 201 GLY A O 1
ATOM 1507 N N . GLU A 1 202 ? 20.561 7.674 -17.936 1.00 43.50 202 GLU A N 1
ATOM 1508 C CA . GLU A 1 202 ? 20.551 8.389 -16.667 1.00 43.50 202 GLU A CA 1
ATOM 1509 C C . GLU A 1 202 ? 21.368 7.519 -15.706 1.00 43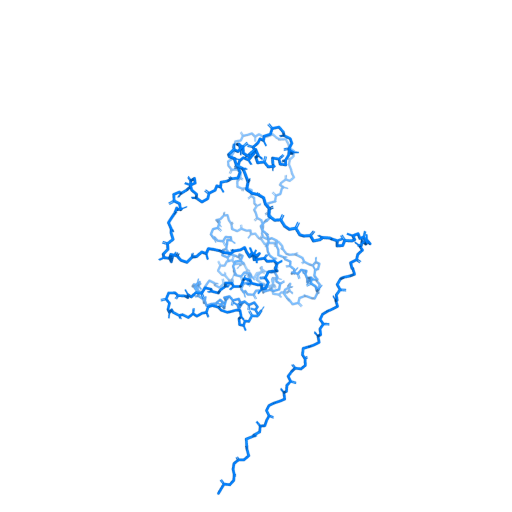.50 202 GLU A C 1
ATOM 1511 O O . GLU A 1 202 ? 20.915 6.453 -15.282 1.00 43.50 202 GLU A O 1
ATOM 1516 N N . LEU A 1 203 ? 22.626 7.921 -15.507 1.00 37.81 203 LEU A N 1
ATOM 1517 C CA . LEU A 1 203 ? 23.421 7.557 -14.336 1.00 37.81 203 LEU A CA 1
ATOM 1518 C C . LEU A 1 203 ? 22.934 8.376 -13.140 1.00 37.81 203 LEU A C 1
ATOM 1520 O O . LEU A 1 203 ? 22.699 9.591 -13.336 1.00 37.81 203 LEU A O 1
#

Sequence (203 aa):
MSGDVAASPAEDQEPFPKRQKLCSGGKEEAATSGARTEEKGDTPSTMLGGLVCKFLKEADVGITEYVSPQPGFFAILKQRYSDFLVREISASGKVVKLTSLSPPLPPVATGDGEGVELADVFSSADIDRLRELSTASDNSECIEIKAAREKEKRTAMHRLLKTHFPSLTSQTVEEVGAGASGEVGEEGGGERAIRVWHRRGEL

Radius of gyration: 35.97 Å; chains: 1; bounding box: 59×61×96 Å

pLDDT: mean 71.45, std 23.62, range [25.27, 97.94]

Secondary structure (DSSP, 8-state):
-----PPPPP---PPPPPPP---------------------------SSS----PPPGGGGT----S--SPP------SSGGGS----B-TTSPBP-----SPPPP------S----HHHHS-HHHHHHHHHHHH---TT-EEEEEPPSSHHHHHHHHHHHHHH-TTEEEEEEE------S----S-----EEEEEEE-----

Foldseek 3Di:
DDDDDDDDDDDDDDDDDDDDDDDDDDDDDDDDDDDDDDDDDDDPQPDDDDDSPDDDDCVNVPNDDDPDPDDDDDDDPCPDVVSDDDWDQDPVRDTDDDDDPDDPDPPPCPPPDPPPDCVNQAPPVVVVVLVVQLPDPDQPDKDKAFADLDPVSNVVVQVCCCVVRVQKDKDKDFPDDPDDDDDDDDPDSTTIIIMMGGDPDPD

InterPro domains:
  IPR001656 Pseudouridine synthase, TruD [PTHR13326] (41-199)
  IPR020103 Pseudouridine synthase, catalytic domain superfamily [SSF55120] (59-89)

Organism: Geodia barretti (NCBI:txid519541)